Protein AF-A0A969BTF3-F1 (afdb_monomer_lite)

Secondary structure (DSSP, 8-state):
---PPPPHHHHHHHHHHHHHHHHHB-SSSS-PBTT-TT-S-HHHHHHHHHHHHHHHHHHHHHTT-HHHHHHHHHHHHHHHHHHHHHHHHHHHHHHTTSSPPPSSTTHHHHHTTT--S-----S---SGGG---EEEEE-SS-EEEESBS----S-TT--------B-TTTT--HHHHHHHHHHSHHHHHHHHHHHHHH-TTTTSTT-GGGTTSSS----HHHHHHHHHHHHHHSGGGS-HHHHHHHH---TTTSHHHHHHHHHHHHHHHHHHH----PPP-

Sequence (281 aa):
MTGEAPPSAVLTKAAQALDRDMREQDWANLYWFDGFDDRDMAVVNANRHFAGLVGYVRLATKANDANGRALGMALLAKATALRVGMAKYPRYLYSAGLTDLPSEADWLVKQTAQVWRGYLYVNNWTGANDDPRQIAMLNQFRTYLHDQSGTSGNNENDCCFTDSHLIAYRDLTPELARLLSDKAKADAEIYARKVKALFPHWYAAFAEGTLGHEHNLSHPVDSYQTFLAEAWLNGNAVNANDLAYYADISLAGVWRPVLHAQAGRACALTVAGCGRRANRH

Structure (mmCIF, N/CA/C/O backbone):
data_AF-A0A969BTF3-F1
#
_entry.id   AF-A0A969BTF3-F1
#
loop_
_atom_site.group_PDB
_atom_site.id
_atom_site.type_symbol
_atom_site.label_atom_id
_atom_site.label_alt_id
_atom_site.label_comp_id
_atom_site.label_asym_id
_atom_site.label_entity_id
_atom_site.label_seq_id
_atom_site.pdbx_PDB_ins_code
_atom_site.Cartn_x
_atom_site.Cartn_y
_atom_site.Cartn_z
_atom_site.occupancy
_atom_site.B_iso_or_equiv
_atom_site.auth_seq_id
_atom_site.auth_comp_id
_atom_site.auth_asym_id
_atom_site.auth_atom_id
_atom_site.pdbx_PDB_model_num
ATOM 1 N N . MET A 1 1 ? -3.598 13.960 23.893 1.00 50.41 1 MET A N 1
ATOM 2 C CA . MET A 1 1 ? -4.991 13.455 23.806 1.00 50.41 1 MET A CA 1
ATOM 3 C C . MET A 1 1 ? -5.556 13.432 25.219 1.00 50.41 1 MET A C 1
ATOM 5 O O . MET A 1 1 ? -4.840 12.969 26.092 1.00 50.41 1 MET A O 1
ATOM 9 N N . THR A 1 2 ? -6.771 13.936 25.452 1.00 71.06 2 THR A N 1
ATOM 10 C CA . THR A 1 2 ? -7.335 14.271 26.784 1.00 71.06 2 THR A CA 1
ATOM 11 C C . THR A 1 2 ? -7.697 13.076 27.680 1.00 71.06 2 THR A C 1
ATOM 13 O O . THR A 1 2 ? -8.159 13.276 28.793 1.00 71.06 2 THR A O 1
ATOM 16 N N . GLY A 1 3 ? -7.489 11.831 27.230 1.00 74.94 3 GLY A N 1
ATOM 17 C CA . GLY A 1 3 ? -7.843 10.618 27.987 1.00 74.94 3 GLY A CA 1
ATOM 18 C C . GLY A 1 3 ? -9.345 10.313 28.039 1.00 74.94 3 GLY A C 1
ATOM 19 O O . GLY A 1 3 ? -9.729 9.229 28.463 1.00 74.94 3 GLY A O 1
ATOM 20 N N . GLU A 1 4 ? -10.184 11.229 27.561 1.00 83.19 4 GLU A N 1
ATOM 21 C CA . GLU A 1 4 ? -11.636 11.084 27.531 1.00 83.19 4 GLU A CA 1
ATOM 22 C C . GLU A 1 4 ? -12.083 10.019 26.524 1.00 83.19 4 GLU A C 1
ATOM 24 O O . GLU A 1 4 ? -11.489 9.841 25.449 1.00 83.19 4 GLU A O 1
ATOM 29 N N . ALA A 1 5 ? -13.163 9.319 26.876 1.00 87.06 5 ALA A N 1
ATOM 30 C CA . ALA A 1 5 ? -13.823 8.391 25.973 1.00 87.06 5 ALA A CA 1
ATOM 31 C C . ALA A 1 5 ? -14.386 9.156 24.759 1.00 87.06 5 ALA A C 1
ATOM 33 O O . ALA A 1 5 ? -14.940 10.248 24.919 1.00 87.06 5 ALA A O 1
ATOM 34 N N . PRO A 1 6 ? -14.265 8.612 23.534 1.00 90.19 6 PRO A N 1
ATOM 35 C CA . PRO A 1 6 ? -14.865 9.231 22.364 1.00 90.19 6 PRO A CA 1
ATOM 36 C C . PRO A 1 6 ? -16.396 9.255 22.514 1.00 90.19 6 PRO A C 1
ATOM 38 O O . PRO A 1 6 ? -16.965 8.305 23.059 1.00 90.19 6 PRO A O 1
ATOM 41 N N . PRO A 1 7 ? -17.091 10.287 21.996 1.00 93.00 7 PRO A N 1
ATOM 42 C CA . PRO A 1 7 ? -18.550 10.303 21.985 1.00 93.00 7 PRO A CA 1
ATOM 43 C C . PRO A 1 7 ? -19.114 9.038 21.324 1.00 93.00 7 PRO A C 1
ATOM 45 O O . PRO A 1 7 ? -18.620 8.614 20.276 1.00 93.00 7 PRO A O 1
ATOM 48 N N . SER A 1 8 ? -20.181 8.462 21.881 1.00 91.31 8 SER A N 1
ATOM 49 C CA . SER A 1 8 ? -20.802 7.222 21.373 1.00 91.31 8 SER A CA 1
ATOM 50 C C . SER A 1 8 ? -21.213 7.309 19.895 1.00 91.31 8 SER A C 1
ATOM 52 O O . SER A 1 8 ? -21.111 6.330 19.151 1.00 91.31 8 SER A O 1
ATOM 54 N N . ALA A 1 9 ? -21.598 8.503 19.436 1.00 94.75 9 ALA A N 1
ATOM 55 C CA . ALA A 1 9 ? -21.904 8.779 18.035 1.00 94.75 9 ALA A CA 1
ATOM 56 C C . ALA A 1 9 ? -20.704 8.545 17.095 1.00 94.75 9 ALA A C 1
ATOM 58 O O . ALA A 1 9 ? -20.897 8.144 15.949 1.00 94.75 9 ALA A O 1
ATOM 59 N N . VAL A 1 10 ? -19.467 8.762 17.562 1.00 93.88 10 VAL A N 1
ATOM 60 C CA . VAL A 1 10 ? -18.246 8.515 16.774 1.00 93.88 10 VAL A CA 1
ATOM 61 C C . VAL A 1 10 ? -18.035 7.019 16.577 1.00 93.88 10 VAL A C 1
ATOM 63 O O . VAL A 1 10 ? -17.811 6.586 15.449 1.00 93.88 10 VAL A O 1
ATOM 66 N N . LEU A 1 11 ? -18.158 6.222 17.645 1.00 92.06 11 LEU A N 1
ATOM 67 C CA . LEU A 1 11 ? -18.031 4.766 17.548 1.00 92.06 11 LEU A CA 1
ATOM 68 C C . LEU A 1 11 ? -19.135 4.169 16.665 1.00 92.06 11 LEU A C 1
ATOM 70 O O . LEU A 1 11 ? -18.850 3.328 15.821 1.00 92.06 11 LEU A O 1
ATOM 74 N N . THR A 1 12 ? -20.366 4.672 16.792 1.00 94.81 12 THR A N 1
ATOM 75 C CA . THR A 1 12 ? -21.499 4.254 15.950 1.00 94.81 12 THR A CA 1
ATOM 76 C C . THR A 1 12 ? -21.216 4.505 14.468 1.00 94.81 12 THR A C 1
ATOM 78 O O . THR A 1 12 ? -21.394 3.609 13.649 1.00 94.81 12 THR A O 1
ATOM 81 N N . LYS A 1 13 ? -20.719 5.697 14.108 1.00 95.69 13 LYS A N 1
ATOM 82 C CA . LYS A 1 13 ? -20.345 6.008 12.719 1.00 95.69 13 LYS A CA 1
ATOM 83 C C . LYS A 1 13 ? -19.192 5.141 12.216 1.00 95.69 13 LYS A C 1
ATOM 85 O O . LYS A 1 13 ? -19.207 4.730 11.061 1.00 95.69 13 LYS A O 1
ATOM 90 N N . ALA A 1 14 ? -18.206 4.861 13.067 1.00 93.94 14 ALA A N 1
ATOM 91 C CA . ALA A 1 14 ? -17.086 3.997 12.711 1.00 93.94 14 ALA A CA 1
ATOM 92 C C . ALA A 1 14 ? -17.549 2.553 12.449 1.00 93.94 14 ALA A C 1
ATOM 94 O O . ALA A 1 14 ? -17.130 1.957 11.461 1.00 93.94 14 ALA A O 1
ATOM 95 N N . ALA A 1 15 ? -18.461 2.028 13.274 1.00 94.06 15 ALA A N 1
ATOM 96 C CA . ALA A 1 15 ? -19.080 0.721 13.062 1.00 94.06 15 ALA A CA 1
ATOM 97 C C . ALA A 1 15 ? -19.916 0.688 11.773 1.00 94.06 15 ALA A C 1
ATOM 99 O O . ALA A 1 15 ? -19.775 -0.231 10.981 1.00 94.06 15 ALA A O 1
ATOM 100 N N . GLN A 1 16 ? -20.710 1.728 11.494 1.00 94.62 16 GLN A N 1
ATOM 101 C CA . GLN A 1 16 ? -21.483 1.827 10.248 1.00 94.62 16 GLN A CA 1
ATOM 102 C C . GLN A 1 16 ? -20.600 1.862 8.995 1.00 94.62 16 GLN A C 1
ATOM 104 O O . GLN A 1 16 ? -20.947 1.250 7.984 1.00 94.62 16 GLN A O 1
ATOM 109 N N . ALA A 1 17 ? -19.477 2.587 9.049 1.00 91.38 17 ALA A N 1
ATOM 110 C CA . ALA A 1 17 ? -18.504 2.613 7.962 1.00 91.38 17 ALA A CA 1
ATOM 111 C C . ALA A 1 17 ? -17.877 1.228 7.761 1.00 91.38 17 ALA A C 1
ATOM 113 O O . ALA A 1 17 ? -17.873 0.730 6.641 1.00 91.38 17 ALA A O 1
ATOM 114 N N . LEU A 1 18 ? -17.447 0.577 8.847 1.00 91.25 18 LEU A N 1
ATOM 115 C CA . LEU A 1 18 ? -16.905 -0.778 8.799 1.00 91.25 18 LEU A CA 1
ATOM 116 C C . LEU A 1 18 ? -17.920 -1.782 8.238 1.00 91.25 18 LEU A C 1
ATOM 118 O O . LEU A 1 18 ? -17.574 -2.572 7.370 1.00 91.25 18 LEU A O 1
ATOM 122 N N . ASP A 1 19 ? -19.173 -1.735 8.685 1.00 90.75 19 ASP A N 1
ATOM 123 C CA . ASP A 1 19 ? -20.231 -2.625 8.205 1.00 90.75 19 ASP A CA 1
ATOM 124 C C . ASP A 1 19 ? -20.500 -2.443 6.711 1.00 90.75 19 ASP A C 1
ATOM 126 O O . ASP A 1 19 ? -20.763 -3.417 6.008 1.00 90.75 19 ASP A O 1
ATOM 130 N N . ARG A 1 20 ? -20.457 -1.202 6.210 1.00 87.62 20 ARG A N 1
ATOM 131 C CA . ARG A 1 20 ? -20.564 -0.939 4.771 1.00 87.62 20 ARG A CA 1
ATOM 132 C C . ARG A 1 20 ? -19.387 -1.561 4.028 1.00 87.62 20 ARG A C 1
ATOM 134 O O . ARG A 1 20 ? -19.618 -2.362 3.130 1.00 87.62 20 ARG A O 1
ATOM 141 N N . ASP A 1 21 ? -18.169 -1.261 4.465 1.00 84.19 21 ASP A N 1
ATOM 142 C CA . ASP A 1 21 ? -16.946 -1.781 3.859 1.00 84.19 21 ASP A CA 1
ATOM 143 C C . ASP A 1 21 ? -16.947 -3.326 3.849 1.00 84.19 21 ASP A C 1
ATOM 145 O O . ASP A 1 21 ? -16.558 -3.941 2.863 1.00 84.19 21 ASP A O 1
ATOM 149 N N . MET A 1 22 ? -17.435 -3.979 4.911 1.00 85.00 22 MET A N 1
ATOM 150 C CA . MET A 1 22 ? -17.528 -5.446 4.998 1.00 85.00 22 MET A CA 1
ATOM 151 C C . MET A 1 22 ? -18.630 -6.059 4.134 1.00 85.00 22 MET A C 1
ATOM 153 O O . MET A 1 22 ? -18.473 -7.197 3.695 1.00 85.00 22 MET A O 1
ATOM 157 N N . ARG A 1 23 ? -19.733 -5.345 3.880 1.00 83.62 23 ARG A N 1
ATOM 158 C CA . ARG A 1 23 ? -20.765 -5.796 2.927 1.00 83.62 23 ARG A CA 1
ATOM 159 C C . ARG A 1 23 ? -20.277 -5.735 1.490 1.00 83.62 23 ARG A C 1
ATOM 161 O O . ARG A 1 23 ? -20.657 -6.577 0.689 1.00 83.62 23 ARG A O 1
ATOM 168 N N . GLU A 1 24 ? -19.465 -4.733 1.191 1.00 78.12 24 GLU A N 1
ATOM 169 C CA . GLU A 1 24 ? -18.870 -4.547 -0.126 1.00 78.12 24 GLU A CA 1
ATOM 170 C C . GLU A 1 24 ? -17.672 -5.487 -0.328 1.00 78.12 24 GLU A C 1
ATOM 172 O O . GLU A 1 24 ? -17.266 -5.683 -1.468 1.00 78.12 24 GLU A O 1
ATOM 177 N N . GLN A 1 25 ? -17.131 -6.093 0.743 1.00 77.94 25 GLN A N 1
ATOM 178 C CA . GLN A 1 25 ? -15.930 -6.919 0.667 1.00 77.94 25 GLN A CA 1
ATOM 179 C C . GLN A 1 25 ? -16.176 -8.323 0.076 1.00 77.94 25 GLN A C 1
ATOM 181 O O . GLN A 1 25 ? -16.865 -9.136 0.694 1.00 77.94 25 GLN A O 1
ATOM 186 N N . ASP A 1 26 ? -15.523 -8.679 -1.036 1.00 71.62 26 ASP A N 1
ATOM 187 C CA . ASP A 1 26 ? -15.451 -10.078 -1.490 1.00 71.62 26 ASP A CA 1
ATOM 188 C C . ASP A 1 26 ? -14.539 -10.891 -0.555 1.00 71.62 26 ASP A C 1
ATOM 190 O O . ASP A 1 26 ? -13.395 -10.539 -0.225 1.00 71.62 26 ASP A O 1
ATOM 194 N N . TRP A 1 27 ? -15.084 -12.008 -0.090 1.00 62.06 27 TRP A N 1
ATOM 195 C CA . TRP A 1 27 ? -14.452 -12.891 0.873 1.00 62.06 27 TRP A CA 1
ATOM 196 C C . TRP A 1 27 ? -13.395 -13.801 0.244 1.00 62.06 27 TRP A C 1
ATOM 198 O O . TRP A 1 27 ? -12.481 -14.212 0.958 1.00 62.06 27 TRP A O 1
ATOM 208 N N . ALA A 1 28 ? -13.471 -14.096 -1.059 1.00 59.75 28 ALA A N 1
ATOM 209 C CA . ALA A 1 28 ? -12.595 -15.073 -1.717 1.00 59.75 28 ALA A CA 1
ATOM 210 C C . ALA A 1 28 ? -11.158 -14.562 -1.927 1.00 59.75 28 ALA A C 1
ATOM 212 O O . ALA A 1 28 ? -10.179 -15.295 -1.823 1.00 59.75 28 ALA A O 1
ATOM 213 N N . ASN A 1 29 ? -11.034 -13.277 -2.200 1.00 61.69 29 ASN A N 1
ATOM 214 C CA . ASN A 1 29 ? -9.821 -12.551 -2.586 1.00 61.69 29 ASN A CA 1
ATOM 215 C C . ASN A 1 29 ? -9.454 -11.482 -1.535 1.00 61.69 29 ASN A C 1
ATOM 217 O O . ASN A 1 29 ? -8.467 -10.764 -1.692 1.00 61.69 29 ASN A O 1
ATOM 221 N N . LEU A 1 30 ? -10.206 -11.433 -0.423 1.00 65.00 30 LEU A N 1
ATOM 222 C CA . LEU A 1 30 ? -9.935 -10.679 0.810 1.00 65.00 30 LEU A CA 1
ATOM 223 C C . LEU A 1 30 ? -9.831 -9.152 0.637 1.00 65.00 30 LEU A C 1
ATOM 225 O O . LEU A 1 30 ? -9.445 -8.477 1.590 1.00 65.00 30 LEU A O 1
ATOM 229 N N . TYR A 1 31 ? -10.145 -8.612 -0.541 1.00 62.25 31 TYR A N 1
ATOM 230 C CA . TYR A 1 31 ? -9.766 -7.255 -0.941 1.00 62.25 31 TYR A CA 1
ATOM 231 C C . TYR A 1 31 ? -10.887 -6.437 -1.600 1.00 62.25 31 TYR A C 1
ATOM 233 O O . TYR A 1 31 ? -10.920 -5.226 -1.407 1.00 62.25 31 TYR A O 1
ATOM 241 N N . TRP A 1 32 ? -11.775 -7.050 -2.384 1.00 65.25 32 TRP A N 1
ATOM 242 C CA . TRP A 1 32 ? -12.617 -6.306 -3.333 1.00 65.25 32 TRP A CA 1
ATOM 243 C C . TRP A 1 32 ? -13.694 -5.554 -2.615 1.00 65.25 32 TRP A C 1
ATOM 245 O O . TRP A 1 32 ? -14.418 -6.207 -1.896 1.00 65.25 32 TRP A O 1
ATOM 255 N N . PHE A 1 33 ? -13.838 -4.259 -2.864 1.00 64.75 33 PHE A N 1
ATOM 256 C CA . PHE A 1 33 ? -15.055 -3.529 -2.534 1.00 64.75 33 PHE A CA 1
ATOM 257 C C . PHE A 1 33 ? -15.916 -3.467 -3.796 1.00 64.75 33 PHE A C 1
ATOM 259 O O . PHE A 1 33 ? -15.408 -3.099 -4.859 1.00 64.75 33 PHE A O 1
ATOM 266 N N . ASP A 1 34 ? -17.180 -3.863 -3.694 1.00 63.03 34 ASP A N 1
ATOM 267 C CA . ASP A 1 34 ? -18.164 -3.760 -4.775 1.00 63.03 34 ASP A CA 1
ATOM 268 C C . ASP A 1 34 ? -18.122 -2.362 -5.437 1.00 63.03 34 ASP A C 1
ATOM 270 O O . ASP A 1 34 ? -18.069 -1.337 -4.753 1.00 63.03 34 ASP A O 1
ATOM 274 N N . GLY A 1 35 ? -18.067 -2.310 -6.774 1.00 61.72 35 GLY A N 1
ATOM 275 C CA . GLY A 1 35 ? -17.963 -1.068 -7.560 1.00 61.72 35 GLY A CA 1
ATOM 276 C C . GLY A 1 35 ? -16.571 -0.414 -7.658 1.00 61.72 35 GLY A C 1
ATOM 277 O O . GLY A 1 35 ? -16.453 0.705 -8.172 1.00 61.72 35 GLY A O 1
ATOM 278 N N . PHE A 1 36 ? -15.513 -1.066 -7.165 1.00 62.03 36 PHE A N 1
ATOM 279 C CA . PHE A 1 36 ? -14.113 -0.646 -7.367 1.00 62.03 36 PHE A CA 1
ATOM 280 C C . PHE A 1 36 ? -13.350 -1.565 -8.319 1.00 62.03 36 PHE A C 1
ATOM 282 O O . PHE A 1 36 ? -12.115 -1.576 -8.340 1.00 62.03 36 PHE A O 1
ATOM 289 N N . ASP A 1 37 ? -14.079 -2.362 -9.086 1.00 63.91 37 ASP A N 1
ATOM 290 C CA . ASP A 1 37 ? -13.536 -3.513 -9.769 1.00 63.91 37 ASP A CA 1
ATOM 291 C C . ASP A 1 37 ? -12.712 -3.194 -11.018 1.00 63.91 37 ASP A C 1
ATOM 293 O O . ASP A 1 37 ? -11.847 -3.975 -11.427 1.00 63.91 37 ASP A O 1
ATOM 297 N N . ASP A 1 38 ? -12.926 -2.005 -11.560 1.00 63.62 38 ASP A N 1
ATOM 298 C CA . ASP A 1 38 ? -12.257 -1.444 -12.721 1.00 63.62 38 ASP A CA 1
ATOM 299 C C . ASP A 1 38 ? -11.102 -0.492 -12.363 1.00 63.62 38 ASP A C 1
ATOM 301 O O . ASP A 1 38 ? -10.457 0.043 -13.265 1.00 63.62 38 ASP A O 1
ATOM 305 N N . ARG A 1 39 ? -10.797 -0.289 -11.070 1.00 69.69 39 ARG A N 1
ATOM 306 C CA . ARG A 1 39 ? -9.838 0.740 -10.631 1.00 69.69 39 ARG A CA 1
ATOM 307 C C . ARG A 1 39 ? -8.447 0.197 -10.322 1.00 69.69 39 ARG A C 1
ATOM 309 O O . ARG A 1 39 ? -8.283 -0.736 -9.536 1.00 69.69 39 ARG A O 1
ATOM 316 N N . ASP A 1 40 ? -7.430 0.894 -10.824 1.00 75.44 40 ASP A N 1
ATOM 317 C CA . ASP A 1 40 ? -6.007 0.620 -10.579 1.00 75.44 40 ASP A CA 1
ATOM 318 C C . ASP A 1 40 ? -5.520 1.157 -9.216 1.00 75.44 40 ASP A C 1
ATOM 320 O O . ASP A 1 40 ? -4.580 1.946 -9.104 1.00 75.44 40 ASP A O 1
ATOM 324 N N . MET A 1 41 ? -6.200 0.765 -8.136 1.00 82.12 41 MET A N 1
ATOM 325 C CA . MET A 1 41 ? -5.925 1.242 -6.774 1.00 82.12 41 MET A CA 1
ATOM 326 C C . MET A 1 41 ? -5.829 0.113 -5.738 1.00 82.12 41 MET A C 1
ATOM 328 O O . MET A 1 41 ? -6.081 0.340 -4.552 1.00 82.12 41 MET A O 1
ATOM 332 N N . ALA A 1 42 ? -5.419 -1.091 -6.158 1.00 87.19 42 ALA A N 1
ATOM 333 C CA . ALA A 1 42 ? -5.347 -2.285 -5.316 1.00 87.19 42 ALA A CA 1
ATOM 334 C C . ALA A 1 42 ? -4.621 -2.035 -3.978 1.00 87.19 42 ALA A C 1
ATOM 336 O O . ALA A 1 42 ? -5.226 -1.998 -2.902 1.00 87.19 42 ALA A O 1
ATOM 337 N N . VAL A 1 43 ? -3.317 -1.764 -4.050 1.00 91.56 43 VAL A N 1
ATOM 338 C CA . VAL A 1 43 ? -2.498 -1.467 -2.864 1.00 91.56 43 VAL A CA 1
ATOM 339 C C . VAL A 1 43 ? -2.976 -0.223 -2.110 1.00 91.56 43 VAL A C 1
ATOM 341 O O . VAL A 1 43 ? -2.966 -0.223 -0.879 1.00 91.56 43 VAL A O 1
ATOM 344 N N . VAL A 1 44 ? -3.452 0.805 -2.815 1.00 89.25 44 VAL A N 1
ATOM 345 C CA . VAL A 1 44 ? -3.945 2.046 -2.196 1.00 89.25 44 VAL A CA 1
ATOM 346 C C . VAL A 1 44 ? -5.139 1.764 -1.286 1.00 89.25 44 VAL A C 1
ATOM 348 O O . VAL A 1 44 ? -5.121 2.136 -0.113 1.00 89.25 44 VAL A O 1
ATOM 351 N N . ASN A 1 45 ? -6.167 1.061 -1.774 1.00 87.44 45 ASN A N 1
ATOM 352 C CA . ASN A 1 45 ? -7.323 0.768 -0.925 1.00 87.44 45 ASN A CA 1
ATOM 353 C C . ASN A 1 45 ? -6.966 -0.236 0.175 1.00 87.44 45 ASN A C 1
ATOM 355 O O . ASN A 1 45 ? -7.538 -0.155 1.257 1.00 87.44 45 ASN A O 1
ATOM 359 N N . ALA A 1 46 ? -5.999 -1.135 -0.044 1.00 90.62 46 ALA A N 1
ATOM 360 C CA . ALA A 1 46 ? -5.526 -2.032 1.010 1.00 90.62 46 ALA A CA 1
ATOM 361 C C . ALA A 1 46 ? -4.874 -1.240 2.156 1.00 90.62 46 ALA A C 1
ATOM 363 O O . ALA A 1 46 ? -5.157 -1.502 3.326 1.00 90.62 46 ALA A O 1
ATOM 364 N N . ASN A 1 47 ? -4.063 -0.230 1.828 1.00 92.75 47 ASN A N 1
ATOM 365 C CA . ASN A 1 47 ? -3.471 0.676 2.809 1.00 92.75 47 ASN A CA 1
ATOM 366 C C . ASN A 1 47 ? -4.554 1.498 3.537 1.00 92.75 47 ASN A C 1
ATOM 368 O O . ASN A 1 47 ? -4.554 1.544 4.767 1.00 92.75 47 ASN A O 1
ATOM 372 N N . ARG A 1 48 ? -5.529 2.068 2.809 1.00 90.50 48 ARG A N 1
ATOM 373 C CA . ARG A 1 48 ? -6.674 2.794 3.403 1.00 90.50 48 ARG A CA 1
ATOM 374 C C . ARG A 1 48 ? -7.499 1.924 4.340 1.00 90.50 48 ARG A C 1
ATOM 376 O O . ARG A 1 48 ? -7.842 2.358 5.436 1.00 90.50 48 ARG A O 1
ATOM 383 N N . HIS A 1 49 ? -7.806 0.700 3.922 1.00 91.00 49 HIS A N 1
ATOM 384 C CA . HIS A 1 49 ? -8.571 -0.244 4.722 1.00 91.00 49 HIS A CA 1
ATOM 385 C C . HIS A 1 49 ? -7.818 -0.600 6.008 1.00 91.00 49 HIS A C 1
ATOM 387 O O . HIS A 1 49 ? -8.380 -0.523 7.100 1.00 91.00 49 HIS A O 1
ATOM 393 N N . PHE A 1 50 ? -6.515 -0.881 5.905 1.00 94.31 50 PHE A N 1
ATOM 394 C CA . PHE A 1 50 ? -5.655 -1.094 7.069 1.00 94.31 50 PHE A CA 1
ATOM 395 C C . PHE A 1 50 ? -5.664 0.122 8.013 1.00 94.31 50 PHE A C 1
ATOM 397 O O . PHE A 1 50 ? -5.847 -0.036 9.221 1.00 94.31 50 PHE A O 1
ATOM 404 N N . ALA A 1 51 ? -5.531 1.339 7.473 1.00 93.88 51 ALA A N 1
ATOM 405 C CA . ALA A 1 51 ? -5.587 2.583 8.241 1.00 93.88 51 ALA A CA 1
ATOM 406 C C . ALA A 1 51 ? -6.923 2.750 8.984 1.00 93.88 51 ALA A C 1
ATOM 408 O O . ALA A 1 51 ? -6.944 3.072 10.177 1.00 93.88 51 ALA A O 1
ATOM 409 N N . GLY A 1 52 ? -8.035 2.478 8.295 1.00 93.69 52 GLY A N 1
ATOM 410 C CA . GLY A 1 52 ? -9.381 2.490 8.863 1.00 93.69 52 GLY A CA 1
ATOM 411 C C . GLY A 1 52 ? -9.526 1.511 10.027 1.00 93.69 52 GLY A C 1
ATOM 412 O O . GLY A 1 52 ? -10.021 1.891 11.088 1.00 93.69 52 GLY A O 1
ATOM 413 N N . LEU A 1 53 ? -9.014 0.285 9.882 1.00 95.56 53 LEU A N 1
ATOM 414 C CA . LEU A 1 53 ? -9.055 -0.737 10.933 1.00 95.56 53 LEU A CA 1
ATOM 415 C C . LEU A 1 53 ? -8.191 -0.372 12.146 1.00 95.56 53 LEU A C 1
ATOM 417 O O . LEU A 1 53 ? -8.631 -0.556 13.282 1.00 95.56 53 LEU A O 1
ATOM 421 N N . VAL A 1 54 ? -7.004 0.213 11.942 1.00 96.62 54 VAL A N 1
ATOM 422 C CA . VAL A 1 54 ? -6.191 0.769 13.042 1.00 96.62 54 VAL A CA 1
ATOM 423 C C . VAL A 1 54 ? -6.979 1.842 13.800 1.00 96.62 54 VAL A C 1
ATOM 425 O O . VAL A 1 54 ? -7.010 1.841 15.035 1.00 96.62 54 VAL A O 1
ATOM 428 N N . GLY A 1 55 ? -7.642 2.747 13.074 1.00 95.62 55 GLY A N 1
ATOM 429 C CA . GLY A 1 55 ? -8.512 3.768 13.654 1.00 95.62 55 GLY A CA 1
ATOM 430 C C . GLY A 1 55 ? -9.666 3.166 14.458 1.00 95.62 55 GLY A C 1
ATOM 431 O O . GLY A 1 55 ? -9.877 3.546 15.611 1.00 95.62 55 GLY A O 1
ATOM 432 N N . TYR A 1 56 ? -10.361 2.181 13.889 1.00 96.25 56 TYR A N 1
ATOM 433 C CA . TYR A 1 56 ? -11.480 1.492 14.528 1.00 96.25 56 TYR A CA 1
ATOM 434 C C . TYR A 1 56 ? -11.063 0.783 15.823 1.00 96.25 56 TYR A C 1
ATOM 436 O O . TYR A 1 56 ? -11.672 1.006 16.868 1.00 96.25 56 TYR A O 1
ATOM 444 N N . VAL A 1 57 ? -9.967 0.014 15.803 1.00 97.00 57 VAL A N 1
ATOM 445 C CA . VAL A 1 57 ? -9.428 -0.662 16.998 1.00 97.00 57 VAL A CA 1
ATOM 446 C C . VAL A 1 57 ? -9.089 0.343 18.101 1.00 97.00 57 VAL A C 1
ATOM 448 O O . VAL A 1 57 ? -9.395 0.111 19.275 1.00 97.00 57 VAL A O 1
ATOM 451 N N . ARG A 1 58 ? -8.480 1.482 17.747 1.00 95.88 58 ARG A N 1
ATOM 452 C CA . ARG A 1 58 ? -8.160 2.554 18.702 1.00 95.88 58 ARG A CA 1
ATOM 453 C C . ARG A 1 58 ? -9.416 3.172 19.308 1.00 95.88 58 ARG A C 1
ATOM 455 O O . ARG A 1 58 ? -9.447 3.396 20.517 1.00 95.88 58 ARG A O 1
ATOM 462 N N . LEU A 1 59 ? -10.436 3.437 18.493 1.00 95.69 59 LEU A N 1
ATOM 463 C CA . LEU A 1 59 ? -11.715 3.978 18.955 1.00 95.69 59 LEU A CA 1
ATOM 464 C C . LEU A 1 59 ? -12.432 2.999 19.889 1.00 95.69 59 LEU A C 1
ATOM 466 O O . LEU A 1 59 ? -12.801 3.398 20.991 1.00 95.69 59 LEU A O 1
ATOM 470 N N . ALA A 1 60 ? -12.545 1.727 19.503 1.00 95.62 60 ALA A N 1
ATOM 471 C CA . ALA A 1 60 ? -13.160 0.689 20.327 1.00 95.62 60 ALA A CA 1
ATOM 472 C C . ALA A 1 60 ? -12.420 0.508 21.663 1.00 95.62 60 ALA A C 1
ATOM 474 O O . ALA A 1 60 ? -13.045 0.433 22.719 1.00 95.62 60 ALA A O 1
ATOM 475 N N . THR A 1 61 ? -11.081 0.544 21.642 1.00 95.62 61 THR A N 1
ATOM 476 C CA . THR A 1 61 ? -10.258 0.491 22.862 1.00 95.62 61 THR A CA 1
ATOM 477 C C . THR A 1 61 ? -10.557 1.666 23.792 1.00 95.62 61 THR A C 1
ATOM 479 O O . THR A 1 61 ? -10.763 1.464 24.984 1.00 95.62 61 THR A O 1
ATOM 482 N N . LYS A 1 62 ? -10.624 2.896 23.264 1.00 94.81 62 LYS A N 1
ATOM 483 C CA . LYS A 1 62 ? -10.928 4.083 24.080 1.00 94.81 62 LYS A CA 1
ATOM 484 C C . LYS A 1 62 ? -12.364 4.112 24.600 1.00 94.81 62 LYS A C 1
ATOM 486 O O . LYS A 1 62 ? -12.607 4.674 25.660 1.00 94.81 62 LYS A O 1
ATOM 491 N N . ALA A 1 63 ? -13.304 3.537 23.858 1.00 94.81 63 ALA A N 1
ATOM 492 C CA . ALA A 1 63 ? -14.697 3.416 24.273 1.00 94.81 63 ALA A CA 1
ATOM 493 C C . ALA A 1 63 ? -14.942 2.237 25.233 1.00 94.81 63 ALA A C 1
ATOM 495 O O . ALA A 1 63 ? -16.075 2.034 25.660 1.00 94.81 63 ALA A O 1
ATOM 496 N N . ASN A 1 64 ? -13.902 1.458 25.558 1.00 94.31 64 ASN A N 1
ATOM 497 C CA . ASN A 1 64 ? -14.002 0.215 26.320 1.00 94.31 64 ASN A CA 1
ATOM 498 C C . ASN A 1 64 ? -14.979 -0.811 25.698 1.00 94.31 64 ASN A C 1
ATOM 500 O O . ASN A 1 64 ? -15.590 -1.613 26.402 1.00 94.31 64 ASN A O 1
ATOM 504 N N . ASP A 1 65 ? -15.117 -0.798 24.369 1.00 95.50 65 ASP A N 1
ATOM 505 C CA . ASP A 1 65 ? -15.913 -1.762 23.610 1.00 95.50 65 ASP A CA 1
ATOM 506 C C . ASP A 1 65 ? -15.064 -3.000 23.290 1.00 95.50 65 ASP A C 1
ATOM 508 O O . ASP A 1 65 ? -14.288 -3.044 22.328 1.00 95.50 65 ASP A O 1
ATOM 512 N N . ALA A 1 66 ? -15.193 -4.024 24.135 1.00 97.25 66 ALA A N 1
ATOM 513 C CA . ALA A 1 66 ? -14.434 -5.262 24.004 1.00 97.25 66 ALA A CA 1
ATOM 514 C C . ALA A 1 66 ? -14.752 -6.023 22.705 1.00 97.25 66 ALA A C 1
ATOM 516 O O . ALA A 1 66 ? -13.835 -6.578 22.094 1.00 97.25 66 ALA A O 1
ATOM 517 N N . ASN A 1 67 ? -16.015 -6.015 22.267 1.00 96.50 67 ASN A N 1
ATOM 518 C CA . ASN A 1 67 ? -16.461 -6.749 21.084 1.00 96.50 67 ASN A CA 1
ATOM 519 C C . ASN A 1 67 ? -15.989 -6.056 19.806 1.00 96.50 67 ASN A C 1
ATOM 521 O O . ASN A 1 67 ? -15.391 -6.705 18.946 1.00 96.50 67 ASN A O 1
ATOM 525 N N . GLY A 1 68 ? -16.169 -4.734 19.715 1.00 95.62 68 GLY A N 1
ATOM 526 C CA . GLY A 1 68 ? -15.656 -3.943 18.599 1.00 95.62 68 GLY A CA 1
ATOM 527 C C . GLY A 1 68 ? -14.139 -4.062 18.474 1.00 95.62 68 GLY A C 1
ATOM 528 O O . GLY A 1 68 ? -13.619 -4.283 17.381 1.00 95.62 68 GLY A O 1
ATOM 529 N N . ARG A 1 69 ? -13.411 -4.034 19.598 1.00 97.56 69 ARG A N 1
ATOM 530 C CA . ARG A 1 69 ? -11.957 -4.246 19.598 1.00 97.56 69 ARG A CA 1
ATOM 531 C C . ARG A 1 69 ? -11.581 -5.637 19.084 1.00 97.56 69 ARG A C 1
ATOM 533 O O . ARG A 1 69 ? -10.670 -5.738 18.267 1.00 97.56 69 ARG A O 1
ATOM 540 N N . ALA A 1 70 ? -12.254 -6.694 19.541 1.00 97.69 70 ALA A N 1
ATOM 541 C CA . ALA A 1 70 ? -11.969 -8.064 19.109 1.00 97.69 70 ALA A CA 1
ATOM 542 C C . ALA A 1 70 ? -12.213 -8.255 17.603 1.00 97.69 70 ALA A C 1
ATOM 544 O O . ALA A 1 70 ? -11.335 -8.760 16.901 1.00 97.69 70 ALA A O 1
ATOM 545 N N . LEU A 1 71 ? -13.355 -7.779 17.095 1.00 95.31 71 LEU A N 1
ATOM 546 C CA . LEU A 1 71 ? -13.674 -7.803 15.667 1.00 95.31 71 LEU A CA 1
ATOM 547 C C . LEU A 1 71 ? -12.649 -7.006 14.849 1.00 95.31 71 LEU A C 1
ATOM 549 O O . LEU A 1 71 ? -12.092 -7.521 13.881 1.00 95.31 71 LEU A O 1
ATOM 553 N N . GLY A 1 72 ? -12.352 -5.773 15.270 1.00 95.25 72 GLY A N 1
ATOM 554 C CA . GLY A 1 72 ? -11.384 -4.910 14.596 1.00 95.25 72 GLY A CA 1
ATOM 555 C C . GLY A 1 72 ? -9.993 -5.540 14.511 1.00 95.25 72 GLY A C 1
ATOM 556 O O . GLY A 1 72 ? -9.353 -5.470 13.467 1.00 95.25 72 GLY A O 1
ATOM 557 N N . MET A 1 73 ? -9.543 -6.215 15.573 1.00 97.12 73 MET A N 1
ATOM 558 C CA . MET A 1 73 ? -8.264 -6.931 15.579 1.00 97.12 73 MET A CA 1
ATOM 559 C C . MET A 1 73 ? -8.257 -8.136 14.632 1.00 97.12 73 MET A C 1
ATOM 561 O O . MET A 1 73 ? -7.260 -8.356 13.945 1.00 97.12 73 MET A O 1
ATOM 565 N N . ALA A 1 74 ? -9.351 -8.900 14.559 1.00 94.88 74 ALA A N 1
ATOM 566 C CA . ALA A 1 74 ? -9.465 -10.022 13.627 1.00 94.88 74 ALA A CA 1
ATOM 567 C C . ALA A 1 74 ? -9.404 -9.550 12.163 1.00 94.88 74 ALA A C 1
ATOM 569 O O . ALA A 1 74 ? -8.658 -10.102 11.351 1.00 94.88 74 ALA A O 1
ATOM 570 N N . LEU A 1 75 ? -10.125 -8.475 11.840 1.00 93.38 75 LEU A N 1
ATOM 571 C CA . LEU A 1 75 ? -10.093 -7.863 10.511 1.00 93.38 75 LEU A CA 1
ATOM 572 C C . LEU A 1 75 ? -8.727 -7.241 10.199 1.00 93.38 75 LEU A C 1
ATOM 574 O O . LEU A 1 75 ? -8.228 -7.377 9.083 1.00 93.38 75 LEU A O 1
ATOM 578 N N . LEU A 1 76 ? -8.065 -6.632 11.185 1.00 94.75 76 LEU A N 1
ATOM 579 C CA . LEU A 1 76 ? -6.709 -6.109 11.019 1.00 94.75 76 LEU A CA 1
ATOM 580 C C . LEU A 1 76 ? -5.700 -7.229 10.721 1.00 94.75 76 LEU A C 1
ATOM 582 O O . LEU A 1 76 ? -4.811 -7.043 9.890 1.00 94.75 76 LEU A O 1
ATOM 586 N N . ALA A 1 77 ? -5.854 -8.410 11.326 1.00 94.38 77 ALA A N 1
ATOM 587 C CA . ALA A 1 77 ? -5.043 -9.582 10.994 1.00 94.38 77 ALA A CA 1
ATOM 588 C C . ALA A 1 77 ? -5.279 -10.057 9.546 1.00 94.38 77 ALA A C 1
ATOM 590 O O . ALA A 1 77 ? -4.317 -10.357 8.835 1.00 94.38 77 ALA A O 1
ATOM 591 N N . LYS A 1 78 ? -6.533 -10.046 9.072 1.00 91.62 78 LYS A N 1
ATOM 592 C CA . LYS A 1 78 ? -6.871 -10.318 7.661 1.00 91.62 78 LYS A CA 1
ATOM 593 C C . LYS A 1 78 ? -6.197 -9.305 6.723 1.00 91.62 78 LYS A C 1
ATOM 595 O O . LYS A 1 78 ? -5.501 -9.705 5.791 1.00 91.62 78 LYS A O 1
ATOM 600 N N . ALA A 1 79 ? -6.324 -8.006 7.007 1.00 92.62 79 ALA A N 1
ATOM 601 C CA . ALA A 1 79 ? -5.703 -6.937 6.219 1.00 92.62 79 ALA A CA 1
ATOM 602 C C . ALA A 1 79 ? -4.162 -7.016 6.217 1.00 92.62 79 ALA A C 1
ATOM 604 O O . ALA A 1 79 ? -3.523 -6.767 5.195 1.00 92.62 79 ALA A O 1
ATOM 605 N N . THR A 1 80 ? -3.566 -7.424 7.342 1.00 94.81 80 THR A N 1
ATOM 606 C CA . THR A 1 80 ? -2.124 -7.687 7.480 1.00 94.81 80 THR A CA 1
ATOM 607 C C . THR A 1 80 ? -1.671 -8.767 6.500 1.00 94.81 80 THR A C 1
ATOM 609 O O . THR A 1 80 ? -0.747 -8.537 5.718 1.00 94.81 80 THR A O 1
ATOM 612 N N . ALA A 1 81 ? -2.323 -9.935 6.521 1.00 94.25 81 ALA A N 1
ATOM 613 C CA . ALA A 1 81 ? -1.970 -11.053 5.648 1.00 94.25 81 ALA A CA 1
ATOM 614 C C . ALA A 1 81 ? -2.090 -10.663 4.170 1.00 94.25 81 ALA A C 1
ATOM 616 O O . ALA A 1 81 ? -1.160 -10.891 3.394 1.00 94.25 81 ALA A O 1
ATOM 617 N N . LEU A 1 82 ? -3.189 -9.993 3.812 1.00 92.38 82 LEU A N 1
ATOM 618 C CA . LEU A 1 82 ? -3.410 -9.482 2.466 1.00 92.38 82 LEU A CA 1
ATOM 619 C C . LEU A 1 82 ? -2.277 -8.556 2.021 1.00 92.38 82 LEU A C 1
ATOM 621 O O . LEU A 1 82 ? -1.670 -8.787 0.980 1.00 92.38 82 LEU A O 1
ATOM 625 N N . ARG A 1 83 ? -1.964 -7.514 2.797 1.00 93.94 83 ARG A N 1
ATOM 626 C CA . ARG A 1 83 ? -1.018 -6.483 2.358 1.00 93.94 83 ARG A CA 1
ATOM 627 C C . ARG A 1 83 ? 0.423 -6.989 2.280 1.00 93.94 83 ARG A C 1
ATOM 629 O O . ARG A 1 83 ? 1.158 -6.561 1.385 1.00 93.94 83 ARG A O 1
ATOM 636 N N . VAL A 1 84 ? 0.813 -7.919 3.157 1.00 95.56 84 VAL A N 1
ATOM 637 C CA . VAL A 1 84 ? 2.087 -8.652 3.042 1.00 95.56 84 VAL A CA 1
ATOM 638 C C . VAL A 1 84 ? 2.092 -9.521 1.783 1.00 95.56 84 VAL A C 1
ATOM 640 O O . VAL A 1 84 ? 3.076 -9.507 1.045 1.00 95.56 84 VAL A O 1
ATOM 643 N N . GLY A 1 85 ? 0.987 -10.219 1.502 1.00 94.19 85 GLY A N 1
ATOM 644 C CA . GLY A 1 85 ? 0.800 -10.972 0.263 1.00 94.19 85 GLY A CA 1
ATOM 645 C C . GLY A 1 85 ? 0.980 -10.089 -0.971 1.00 94.19 85 GLY A C 1
ATOM 646 O O . GLY A 1 85 ? 1.801 -10.404 -1.826 1.00 94.19 85 GLY A O 1
ATOM 647 N N . MET A 1 86 ? 0.312 -8.931 -1.013 1.00 93.81 86 MET A N 1
ATOM 648 C CA . MET A 1 86 ? 0.434 -7.967 -2.111 1.00 93.81 86 MET A CA 1
ATOM 649 C C . MET A 1 86 ? 1.869 -7.466 -2.312 1.00 93.81 86 MET A C 1
ATOM 651 O O . MET A 1 86 ? 2.296 -7.321 -3.452 1.00 93.81 86 MET A O 1
ATOM 655 N N . ALA A 1 87 ? 2.621 -7.220 -1.231 1.00 94.56 87 ALA A N 1
ATOM 656 C CA . ALA A 1 87 ? 4.019 -6.784 -1.326 1.00 94.56 87 ALA A CA 1
ATOM 657 C C . ALA A 1 87 ? 4.908 -7.848 -1.988 1.00 94.56 87 ALA A C 1
ATOM 659 O O . ALA A 1 87 ? 5.770 -7.526 -2.798 1.00 94.56 87 ALA A O 1
ATOM 660 N N . LYS A 1 88 ? 4.686 -9.120 -1.641 1.00 95.12 88 LYS A N 1
ATOM 661 C CA . LYS A 1 88 ? 5.480 -10.263 -2.118 1.00 95.12 88 LYS A CA 1
ATOM 662 C C . LYS A 1 88 ? 5.055 -10.766 -3.492 1.00 95.12 88 LYS A C 1
ATOM 664 O O . LYS A 1 88 ? 5.836 -11.432 -4.171 1.00 95.12 88 LYS A O 1
ATOM 669 N N . TYR A 1 89 ? 3.824 -10.471 -3.898 1.00 94.31 89 TYR A N 1
ATOM 670 C CA . TYR A 1 89 ? 3.215 -11.044 -5.090 1.00 94.31 89 TYR A CA 1
ATOM 671 C C . TYR A 1 89 ? 4.007 -10.796 -6.380 1.00 94.31 89 TYR A C 1
ATOM 673 O O . TYR A 1 89 ? 4.200 -11.757 -7.124 1.00 94.31 89 TYR A O 1
ATOM 681 N N . PRO A 1 90 ? 4.550 -9.587 -6.643 1.00 93.31 90 PRO A N 1
ATOM 682 C CA . PRO A 1 90 ? 5.377 -9.377 -7.824 1.00 93.31 90 PRO A CA 1
ATOM 683 C C . PRO A 1 90 ? 6.546 -10.361 -7.897 1.00 93.31 90 PRO A C 1
ATOM 685 O O . PRO A 1 90 ? 6.747 -10.983 -8.931 1.00 93.31 90 PRO A O 1
ATOM 688 N N . ARG A 1 91 ? 7.274 -10.583 -6.793 1.00 93.38 91 ARG A N 1
ATOM 689 C CA . ARG A 1 91 ? 8.387 -11.547 -6.752 1.00 93.38 91 ARG A CA 1
ATOM 690 C C . ARG A 1 91 ? 7.908 -12.989 -6.892 1.00 93.38 91 ARG A C 1
ATOM 692 O O . ARG A 1 91 ? 8.565 -13.774 -7.574 1.00 93.38 91 ARG A O 1
ATOM 699 N N . TYR A 1 92 ? 6.766 -13.314 -6.286 1.00 94.62 92 TYR A N 1
ATOM 700 C CA . TYR A 1 92 ? 6.149 -14.628 -6.422 1.00 94.62 92 TYR A CA 1
ATOM 701 C C . TYR A 1 92 ? 5.913 -14.984 -7.894 1.00 94.62 92 TYR A C 1
ATOM 703 O O . TYR A 1 92 ? 6.325 -16.068 -8.303 1.00 94.62 92 TYR A O 1
ATOM 711 N N . LEU A 1 93 ? 5.361 -14.064 -8.699 1.00 93.81 93 LEU A N 1
ATOM 712 C CA . LEU A 1 93 ? 5.110 -14.309 -10.125 1.00 93.81 93 LEU A CA 1
ATOM 713 C C . LEU A 1 93 ? 6.374 -14.753 -10.873 1.00 93.81 93 LEU A C 1
ATOM 715 O O . LEU A 1 93 ? 6.310 -15.702 -11.651 1.00 93.81 93 LEU A O 1
ATOM 719 N N . TYR A 1 94 ? 7.523 -14.124 -10.601 1.00 92.94 94 TYR A N 1
ATOM 720 C CA . TYR A 1 94 ? 8.801 -14.533 -11.198 1.00 92.94 94 TYR A CA 1
ATOM 721 C C . TYR A 1 94 ? 9.250 -15.903 -10.693 1.00 92.94 94 TYR A C 1
ATOM 723 O O . TYR A 1 94 ? 9.579 -16.777 -11.487 1.00 92.94 94 TYR A O 1
ATOM 731 N N . SER A 1 95 ? 9.252 -16.117 -9.373 1.00 94.38 95 SER A N 1
ATOM 732 C CA . SER A 1 95 ? 9.719 -17.387 -8.792 1.00 94.38 95 SER A CA 1
ATOM 733 C C . SER A 1 95 ? 8.864 -18.595 -9.179 1.00 94.38 95 SER A C 1
ATOM 735 O O . SER A 1 95 ? 9.370 -19.711 -9.221 1.00 94.38 95 SER A O 1
ATOM 737 N N . ALA A 1 96 ? 7.581 -18.372 -9.463 1.00 95.94 96 ALA A N 1
ATOM 738 C CA . ALA A 1 96 ? 6.641 -19.402 -9.876 1.00 95.94 96 ALA A CA 1
ATOM 739 C C . ALA A 1 96 ? 6.637 -19.634 -11.399 1.00 95.94 96 ALA A C 1
ATOM 741 O O . ALA A 1 96 ? 5.908 -20.505 -11.865 1.00 95.94 96 ALA A O 1
ATOM 742 N N . GLY A 1 97 ? 7.405 -18.858 -12.176 1.00 93.62 97 GLY A N 1
ATOM 743 C CA . GLY A 1 97 ? 7.394 -18.927 -13.641 1.00 93.62 97 GLY A CA 1
ATOM 744 C C . GLY A 1 97 ? 6.069 -18.474 -14.264 1.00 93.62 97 GLY A C 1
ATOM 745 O O . GLY A 1 97 ? 5.717 -18.921 -15.349 1.00 93.62 97 GLY A O 1
ATOM 746 N N . LEU A 1 98 ? 5.309 -17.623 -13.566 1.00 92.62 98 LEU A N 1
ATOM 747 C CA . LEU A 1 98 ? 4.042 -17.055 -14.050 1.00 92.62 98 LEU A CA 1
ATOM 748 C C . LEU A 1 98 ? 4.246 -15.754 -14.836 1.00 92.62 98 LEU A C 1
ATOM 750 O O . LEU A 1 98 ? 3.331 -15.282 -15.504 1.00 92.62 98 LEU A O 1
ATOM 754 N N . THR A 1 99 ? 5.433 -15.160 -14.731 1.00 90.00 99 THR A N 1
ATOM 755 C CA . THR A 1 99 ? 5.884 -14.062 -15.580 1.00 90.00 99 THR A CA 1
ATOM 756 C C . THR A 1 99 ? 7.355 -14.262 -15.900 1.00 90.00 99 THR A C 1
ATOM 758 O O . THR A 1 99 ? 8.139 -14.660 -15.034 1.00 90.00 99 THR A O 1
ATOM 761 N N . ASP A 1 100 ? 7.734 -13.917 -17.123 1.00 87.69 100 ASP A N 1
ATOM 762 C CA . ASP A 1 100 ? 9.125 -13.964 -17.546 1.00 87.69 100 ASP A CA 1
ATOM 763 C C . ASP A 1 100 ? 9.851 -12.664 -17.213 1.00 87.69 100 ASP A C 1
ATOM 765 O O . ASP A 1 100 ? 9.259 -11.577 -17.136 1.00 87.69 100 ASP A O 1
ATOM 769 N N . LEU A 1 101 ? 11.165 -12.782 -17.018 1.00 84.06 101 LEU A N 1
ATOM 770 C CA . LEU A 1 101 ? 12.031 -11.618 -17.085 1.00 84.06 101 LEU A CA 1
ATOM 771 C C . LEU A 1 101 ? 12.114 -11.154 -18.543 1.00 84.06 101 LEU A C 1
ATOM 773 O O . LEU A 1 101 ? 12.316 -11.979 -19.435 1.00 84.06 101 LEU A O 1
ATOM 777 N N . PRO A 1 102 ? 11.981 -9.847 -18.792 1.00 81.38 102 PRO A N 1
ATOM 778 C CA . PRO A 1 102 ? 12.223 -9.280 -20.107 1.00 81.38 102 PRO A CA 1
ATOM 779 C C . PRO A 1 102 ? 13.610 -9.681 -20.620 1.00 81.38 102 PRO A C 1
ATOM 781 O O . PRO A 1 102 ? 14.598 -9.572 -19.895 1.00 81.38 102 PRO A O 1
ATOM 784 N N . SER A 1 103 ? 13.693 -10.133 -21.873 1.00 83.81 103 SER A N 1
ATOM 785 C CA . SER A 1 103 ? 14.962 -10.548 -22.487 1.00 83.81 103 SER A CA 1
ATOM 786 C C . SER A 1 103 ? 15.920 -9.380 -22.734 1.00 83.81 103 SER A C 1
ATOM 788 O O . SER A 1 103 ? 17.123 -9.584 -22.876 1.00 83.81 103 SER A O 1
ATOM 790 N N . GLU A 1 104 ? 15.391 -8.158 -22.795 1.00 83.06 104 GLU A N 1
ATOM 791 C CA . GLU A 1 104 ? 16.151 -6.928 -22.992 1.00 83.06 104 GLU A CA 1
ATOM 792 C C . GLU A 1 104 ? 16.092 -6.072 -21.724 1.00 83.06 104 GLU A C 1
ATOM 794 O O . GLU A 1 104 ? 15.013 -5.758 -21.224 1.00 83.06 104 GLU A O 1
ATOM 799 N N . ALA A 1 105 ? 17.250 -5.658 -21.207 1.00 79.88 105 ALA A N 1
ATOM 800 C CA . ALA A 1 105 ? 17.334 -4.906 -19.953 1.00 79.88 105 ALA A CA 1
ATOM 801 C C . ALA A 1 105 ? 16.679 -3.510 -20.025 1.00 79.88 105 ALA A C 1
ATOM 803 O O . ALA A 1 105 ? 16.276 -2.976 -18.992 1.00 79.88 105 ALA A O 1
ATOM 804 N N . ASP A 1 106 ? 16.554 -2.950 -21.232 1.00 76.50 106 ASP A N 1
ATOM 805 C CA . ASP A 1 106 ? 15.977 -1.642 -21.551 1.00 76.50 106 ASP A CA 1
ATOM 806 C C . ASP A 1 106 ? 14.574 -1.734 -22.182 1.00 76.50 106 ASP A C 1
ATOM 808 O O . ASP A 1 106 ? 14.049 -0.730 -22.669 1.00 76.50 106 ASP A O 1
ATOM 812 N N . TRP A 1 107 ? 13.944 -2.918 -22.166 1.00 80.25 107 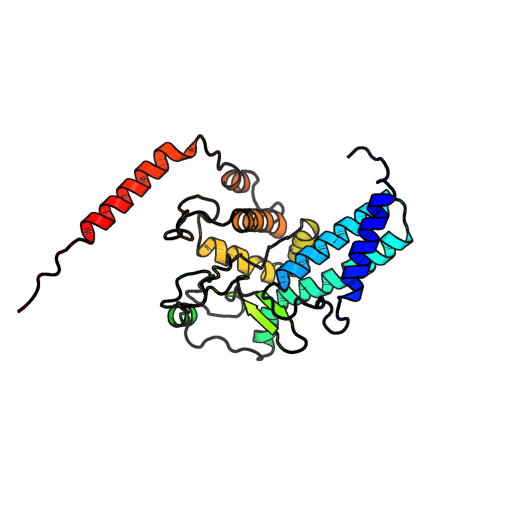TRP A N 1
ATOM 813 C CA . TRP A 1 107 ? 12.633 -3.152 -22.786 1.00 80.25 107 TRP A CA 1
ATOM 814 C C . TRP A 1 107 ? 11.583 -2.118 -22.355 1.00 80.25 107 TRP A C 1
ATOM 816 O O . TRP A 1 107 ? 10.801 -1.666 -23.185 1.00 80.25 107 TRP A O 1
ATOM 826 N N . LEU A 1 108 ? 11.575 -1.721 -21.072 1.00 75.62 108 LEU A N 1
ATOM 827 C CA . LEU A 1 108 ? 10.582 -0.796 -20.538 1.00 75.62 108 LEU A CA 1
ATOM 828 C C . LEU A 1 108 ? 10.780 0.576 -21.170 1.00 75.62 108 LEU A C 1
ATOM 830 O O . LEU A 1 108 ? 9.813 1.163 -21.636 1.00 75.62 108 LEU A O 1
ATOM 834 N N . VAL A 1 109 ? 12.029 1.044 -21.260 1.00 75.50 109 VAL A N 1
ATOM 835 C CA . VAL A 1 109 ? 12.391 2.310 -21.916 1.00 75.50 109 VAL A CA 1
ATOM 836 C C . VAL A 1 109 ? 12.006 2.279 -23.396 1.00 75.50 109 VAL A C 1
ATOM 838 O O . VAL A 1 109 ? 11.492 3.266 -23.906 1.00 75.50 109 VAL A O 1
ATOM 841 N N . LYS A 1 110 ? 12.195 1.145 -24.083 1.00 76.25 110 LYS A N 1
ATOM 842 C CA . LYS A 1 110 ? 11.774 0.965 -25.482 1.00 76.25 110 LYS A CA 1
ATOM 843 C C . LYS A 1 110 ? 10.254 0.960 -25.644 1.00 76.25 110 LYS A C 1
ATOM 845 O O . LYS A 1 110 ? 9.745 1.618 -26.543 1.00 76.25 110 LYS A O 1
ATOM 850 N N . GLN A 1 111 ? 9.530 0.245 -24.783 1.00 73.38 111 GLN A N 1
ATOM 851 C CA . GLN A 1 111 ? 8.068 0.144 -24.830 1.00 73.38 111 GLN A CA 1
ATOM 852 C C . GLN A 1 111 ? 7.400 1.488 -24.532 1.00 73.38 111 GLN A C 1
ATOM 854 O O . GLN A 1 111 ? 6.366 1.819 -25.103 1.00 73.38 111 GLN A O 1
ATOM 859 N N . THR A 1 112 ? 7.999 2.249 -23.622 1.00 67.81 112 THR A N 1
ATOM 860 C CA . THR A 1 112 ? 7.498 3.553 -23.188 1.00 67.81 112 THR A CA 1
ATOM 861 C C . THR A 1 112 ? 8.192 4.708 -23.905 1.00 67.81 112 THR A C 1
ATOM 863 O O . THR A 1 112 ? 7.936 5.868 -23.592 1.00 67.81 112 THR A O 1
ATOM 866 N N . ALA A 1 113 ? 9.029 4.432 -24.912 1.00 63.88 113 ALA A N 1
ATOM 867 C CA . ALA A 1 113 ? 9.529 5.463 -25.805 1.00 63.88 113 ALA A CA 1
ATOM 868 C C . ALA A 1 113 ? 8.307 6.107 -26.474 1.00 63.88 113 ALA A C 1
ATOM 870 O O . ALA A 1 113 ? 7.589 5.439 -27.209 1.00 63.88 113 ALA A O 1
ATOM 871 N N . GLN A 1 114 ? 8.080 7.397 -26.198 1.00 58.12 114 GLN A N 1
ATOM 872 C CA . GLN A 1 114 ? 6.888 8.197 -26.552 1.00 58.12 114 GLN A CA 1
ATOM 873 C C . GLN A 1 114 ? 5.718 8.191 -25.553 1.00 58.12 114 GLN A C 1
ATOM 875 O O . GLN A 1 114 ? 4.721 8.867 -25.798 1.00 58.12 114 GLN A O 1
ATOM 880 N N . VAL A 1 115 ? 5.850 7.531 -24.402 1.00 58.25 115 VAL A N 1
ATOM 881 C CA . VAL A 1 115 ? 4.901 7.632 -23.286 1.00 58.25 115 VAL A CA 1
ATOM 882 C C . VAL A 1 115 ? 5.507 8.552 -22.231 1.00 58.25 115 VAL A C 1
ATOM 884 O O . VAL A 1 115 ? 6.430 8.198 -21.506 1.00 58.25 115 VAL A O 1
ATOM 887 N N . TRP A 1 116 ? 5.030 9.792 -22.192 1.00 50.94 116 TRP A N 1
ATOM 888 C CA . TRP A 1 116 ? 5.732 10.893 -21.523 1.00 50.94 116 TRP A CA 1
ATOM 889 C C . TRP A 1 116 ? 5.570 10.942 -19.998 1.00 50.94 116 TRP A C 1
ATOM 891 O O . TRP A 1 116 ? 6.117 11.850 -19.374 1.00 50.94 116 TRP A O 1
ATOM 901 N N . ARG A 1 117 ? 4.803 10.036 -19.372 1.00 58.09 117 ARG A N 1
ATOM 902 C CA . ARG A 1 117 ? 4.404 10.189 -17.963 1.00 58.09 117 ARG A CA 1
ATOM 903 C C . ARG A 1 117 ? 4.389 8.876 -17.186 1.00 58.09 117 ARG A C 1
ATOM 905 O O . ARG A 1 117 ? 3.811 7.888 -17.626 1.00 58.09 117 ARG A O 1
ATOM 912 N N . GLY A 1 118 ? 4.959 8.930 -15.980 1.00 56.12 118 GLY A N 1
ATOM 913 C CA . GLY A 1 118 ? 4.463 8.141 -14.856 1.00 56.12 118 GLY A CA 1
ATOM 914 C C . GLY A 1 118 ? 5.135 6.801 -14.527 1.00 56.12 118 GLY A C 1
ATOM 915 O O . GLY A 1 118 ? 4.851 6.207 -13.491 1.00 56.12 118 GLY A O 1
ATOM 916 N N . TYR A 1 119 ? 6.078 6.333 -15.339 1.00 68.00 119 TYR A N 1
ATOM 917 C CA . TYR A 1 119 ? 6.773 5.080 -15.042 1.00 68.00 119 TYR A CA 1
ATOM 918 C C . TYR A 1 119 ? 8.015 5.293 -14.169 1.00 68.00 119 TYR A C 1
ATOM 920 O O . TYR A 1 119 ? 8.849 6.166 -14.419 1.00 68.00 119 TYR A O 1
ATOM 928 N N . LEU A 1 120 ? 8.190 4.425 -13.176 1.00 81.00 120 LEU A N 1
ATOM 929 C CA . LEU A 1 120 ? 9.460 4.165 -12.518 1.00 81.00 120 LEU A CA 1
ATOM 930 C C . LEU A 1 120 ? 10.339 3.333 -13.461 1.00 81.00 120 LEU A C 1
ATOM 932 O O . LEU A 1 120 ? 10.454 2.114 -13.329 1.00 81.00 120 LEU A O 1
ATOM 936 N N . TYR A 1 121 ? 10.959 4.013 -14.428 1.00 76.94 121 TYR A N 1
ATOM 937 C CA . TYR A 1 121 ? 11.857 3.412 -15.411 1.00 76.94 121 TYR A CA 1
ATOM 938 C C . TYR A 1 121 ? 12.959 2.555 -14.778 1.00 76.94 121 TYR A C 1
ATOM 940 O O . TYR A 1 121 ? 13.687 2.960 -13.872 1.00 76.94 121 TYR A O 1
ATOM 948 N N . VAL A 1 122 ? 13.145 1.357 -15.318 1.00 78.50 122 VAL A N 1
ATOM 949 C CA . VAL A 1 122 ? 14.219 0.458 -14.907 1.00 78.50 122 VAL A CA 1
ATOM 950 C C . VAL A 1 122 ? 15.179 0.308 -16.078 1.00 78.50 122 VAL A C 1
ATOM 952 O O . VAL A 1 122 ? 14.924 -0.465 -16.991 1.00 78.50 122 VAL A O 1
ATOM 955 N N . ASN A 1 123 ? 16.289 1.051 -16.042 1.00 75.44 123 ASN A N 1
ATOM 956 C CA . ASN A 1 123 ? 17.302 1.037 -17.112 1.00 75.44 123 ASN A CA 1
ATOM 957 C C . ASN A 1 123 ? 18.072 -0.287 -17.215 1.00 75.44 123 ASN A C 1
ATOM 959 O O . ASN A 1 123 ? 18.703 -0.556 -18.230 1.00 75.44 123 ASN A O 1
ATOM 963 N N . ASN A 1 124 ? 18.085 -1.076 -16.141 1.00 79.12 124 ASN A N 1
ATOM 964 C CA . ASN A 1 124 ? 18.765 -2.361 -16.103 1.00 79.12 124 ASN A CA 1
ATOM 965 C C . ASN A 1 124 ? 17.905 -3.369 -15.339 1.00 79.12 124 ASN A C 1
ATOM 967 O O . ASN A 1 124 ? 18.089 -3.575 -14.139 1.00 79.12 124 ASN A O 1
ATOM 971 N N . TRP A 1 125 ? 16.896 -3.919 -16.013 1.00 85.56 125 TRP A N 1
ATOM 972 C CA . TRP A 1 125 ? 15.995 -4.902 -15.418 1.00 85.56 125 TRP A CA 1
ATOM 973 C C . TRP A 1 125 ? 16.607 -6.301 -15.503 1.00 85.56 125 TRP A C 1
ATOM 975 O O . TRP A 1 125 ? 16.344 -7.052 -16.436 1.00 85.56 125 TRP A O 1
ATOM 985 N N . THR A 1 126 ? 17.439 -6.653 -14.522 1.00 84.44 126 THR A N 1
ATOM 986 C CA . THR A 1 126 ? 18.210 -7.914 -14.545 1.00 84.44 126 THR A CA 1
ATOM 987 C C . THR A 1 126 ? 17.549 -9.053 -13.787 1.00 84.44 126 THR A C 1
ATOM 989 O O . THR A 1 126 ? 17.915 -10.215 -13.954 1.00 84.44 126 THR A O 1
ATOM 992 N N . GLY A 1 127 ? 16.573 -8.740 -12.938 1.00 88.44 127 GLY A N 1
ATOM 993 C CA . GLY A 1 127 ? 15.933 -9.743 -12.110 1.00 88.44 127 GLY A CA 1
ATOM 994 C C . GLY A 1 127 ? 14.657 -9.257 -11.456 1.00 88.44 127 GLY A C 1
ATOM 995 O O . GLY A 1 127 ? 14.245 -8.105 -11.580 1.00 88.44 127 GLY A O 1
ATOM 996 N N . ALA A 1 128 ? 14.038 -10.159 -10.700 1.00 90.06 128 ALA A N 1
ATOM 997 C CA . ALA A 1 128 ? 12.817 -9.869 -9.968 1.00 90.06 128 ALA A CA 1
ATOM 998 C C . ALA A 1 128 ? 13.007 -8.648 -9.034 1.00 90.06 128 ALA A C 1
ATOM 1000 O O . ALA A 1 128 ? 12.175 -7.755 -8.985 1.00 90.06 128 ALA A O 1
ATOM 1001 N N . ASN A 1 129 ? 14.154 -8.516 -8.370 1.00 90.75 129 ASN A N 1
ATOM 1002 C CA . ASN A 1 129 ? 14.405 -7.411 -7.432 1.00 90.75 129 ASN A CA 1
ATOM 1003 C C . ASN A 1 129 ? 14.547 -6.019 -8.085 1.00 90.75 129 ASN A C 1
ATOM 1005 O O . ASN A 1 129 ? 14.739 -5.021 -7.379 1.00 90.75 129 ASN A O 1
ATOM 1009 N N . ASP A 1 130 ? 14.473 -5.943 -9.414 1.00 88.38 130 ASP A N 1
ATOM 1010 C CA . ASP A 1 130 ? 14.496 -4.693 -10.162 1.00 88.38 130 ASP A CA 1
ATOM 1011 C C . ASP A 1 130 ? 13.121 -4.149 -10.517 1.00 88.38 130 ASP A C 1
ATOM 1013 O O . ASP A 1 130 ? 13.044 -2.977 -10.874 1.00 88.38 130 ASP A O 1
ATOM 1017 N N . ASP A 1 131 ? 12.072 -4.951 -10.380 1.00 89.81 131 ASP A N 1
ATOM 1018 C CA . ASP A 1 131 ? 10.716 -4.596 -10.772 1.00 89.81 131 ASP A CA 1
ATOM 1019 C C . ASP A 1 131 ? 9.991 -3.837 -9.642 1.00 89.81 131 ASP A C 1
ATOM 1021 O O . ASP A 1 131 ? 9.645 -4.447 -8.618 1.00 89.81 131 ASP A O 1
ATOM 1025 N N . PRO A 1 132 ? 9.759 -2.517 -9.796 1.00 90.31 132 PRO A N 1
ATOM 1026 C CA . PRO A 1 132 ? 9.087 -1.713 -8.786 1.00 90.31 132 PRO A CA 1
ATOM 1027 C C . PRO A 1 132 ? 7.575 -1.921 -8.779 1.00 90.31 132 PRO A C 1
ATOM 1029 O O . PRO A 1 132 ? 6.929 -1.507 -7.820 1.00 90.31 132 PRO A O 1
ATOM 1032 N N . ARG A 1 133 ? 6.986 -2.532 -9.814 1.00 90.88 133 ARG A N 1
ATOM 1033 C CA . ARG A 1 133 ? 5.531 -2.586 -9.945 1.00 90.88 133 ARG A CA 1
ATOM 1034 C C . ARG A 1 133 ? 4.916 -3.310 -8.751 1.00 90.88 133 ARG A C 1
ATOM 1036 O O . ARG A 1 133 ? 5.438 -4.305 -8.247 1.00 90.88 133 ARG A O 1
ATOM 1043 N N . GLN A 1 134 ? 3.790 -2.787 -8.301 1.00 92.62 134 GLN A N 1
ATOM 1044 C CA . GLN A 1 134 ? 2.970 -3.339 -7.235 1.00 92.62 134 GLN A CA 1
ATOM 1045 C C . GLN A 1 134 ? 1.637 -3.795 -7.815 1.00 92.62 134 GLN A C 1
ATOM 1047 O O . GLN A 1 134 ? 1.318 -3.505 -8.965 1.00 92.62 134 GLN A O 1
ATOM 1052 N N . ILE A 1 135 ? 0.839 -4.507 -7.023 1.00 91.19 135 ILE A N 1
ATOM 1053 C CA . ILE A 1 135 ? -0.518 -4.845 -7.445 1.00 91.19 135 ILE A CA 1
ATOM 1054 C C . ILE A 1 135 ? -1.325 -3.547 -7.576 1.00 91.19 135 ILE A C 1
ATOM 1056 O O . ILE A 1 135 ? -1.604 -2.880 -6.578 1.00 91.19 135 ILE A O 1
ATOM 1060 N N . ALA A 1 136 ? -1.686 -3.201 -8.808 1.00 87.75 136 ALA A N 1
ATOM 1061 C CA . ALA A 1 136 ? -2.560 -2.082 -9.142 1.00 87.75 136 ALA A CA 1
ATOM 1062 C C . ALA A 1 136 ? -4.017 -2.542 -9.257 1.00 87.75 136 ALA A C 1
ATOM 1064 O O . ALA A 1 136 ? -4.908 -1.829 -8.813 1.00 87.75 136 ALA A O 1
ATOM 1065 N N . MET A 1 137 ? -4.257 -3.780 -9.703 1.00 86.38 137 MET A N 1
ATOM 1066 C CA . MET A 1 137 ? -5.581 -4.412 -9.698 1.00 86.38 137 MET A CA 1
ATOM 1067 C C . MET A 1 137 ? -5.497 -5.878 -9.259 1.00 86.38 137 MET A C 1
ATOM 1069 O O . MET A 1 137 ? -4.525 -6.555 -9.592 1.00 86.38 137 MET A O 1
ATOM 1073 N N . LEU A 1 138 ? -6.500 -6.382 -8.529 1.00 85.12 138 LEU A N 1
ATOM 1074 C CA . LEU A 1 138 ? -6.476 -7.731 -7.923 1.00 85.12 138 LEU A CA 1
ATOM 1075 C C . LEU A 1 138 ? -7.766 -8.569 -8.091 1.00 85.12 138 LEU A C 1
ATOM 1077 O O . LEU A 1 138 ? -8.221 -9.141 -7.124 1.00 85.12 138 LEU A O 1
ATOM 1081 N N . ASN A 1 139 ? -8.415 -8.593 -9.249 1.00 81.06 139 ASN A N 1
ATOM 1082 C CA . ASN A 1 139 ? -9.543 -9.464 -9.641 1.00 81.06 139 ASN A CA 1
ATOM 1083 C C . ASN A 1 139 ? -9.804 -10.805 -8.957 1.00 81.06 139 ASN A C 1
ATOM 1085 O O . ASN A 1 139 ? -8.878 -11.589 -8.798 1.00 81.06 139 ASN A O 1
ATOM 1089 N N . GLN A 1 140 ? -11.081 -11.207 -8.909 1.00 76.19 140 GLN A N 1
ATOM 1090 C CA . GLN A 1 140 ? -11.460 -12.537 -9.400 1.00 76.19 140 GLN A CA 1
ATOM 1091 C C . GLN A 1 140 ? -10.994 -12.841 -10.847 1.00 76.19 140 GLN A C 1
ATOM 1093 O O . GLN A 1 140 ? -10.774 -14.006 -11.159 1.00 76.19 140 GLN A O 1
ATOM 1098 N N . PHE A 1 141 ? -10.820 -11.844 -11.733 1.00 81.50 141 PHE A N 1
ATOM 1099 C CA . PHE A 1 141 ? -10.486 -12.087 -13.150 1.00 81.50 141 PHE A CA 1
ATOM 1100 C C . PHE A 1 141 ? -9.024 -11.830 -13.524 1.00 81.50 141 PHE A C 1
ATOM 1102 O O . PHE A 1 141 ? -8.482 -12.531 -14.376 1.00 81.50 141 PHE A O 1
ATOM 1109 N N . ARG A 1 142 ? -8.370 -10.828 -12.930 1.00 82.69 142 ARG A N 1
ATOM 1110 C CA . ARG A 1 142 ? -6.970 -10.503 -13.233 1.00 82.69 142 ARG A CA 1
ATOM 1111 C C . ARG A 1 142 ? -6.198 -9.990 -12.031 1.00 82.69 142 ARG A C 1
ATOM 1113 O O . ARG A 1 142 ? -6.717 -9.220 -11.235 1.00 82.69 142 ARG A O 1
ATOM 1120 N N . THR A 1 143 ? -4.910 -10.311 -11.984 1.00 86.94 143 THR A N 1
ATOM 1121 C CA . THR A 1 143 ? -3.946 -9.524 -11.210 1.00 86.94 143 THR A CA 1
ATOM 1122 C C . THR A 1 143 ? -3.141 -8.671 -12.176 1.00 86.94 143 THR A C 1
ATOM 1124 O O . THR A 1 143 ? -2.577 -9.197 -13.132 1.00 86.94 143 THR A O 1
ATOM 1127 N N . TYR A 1 144 ? -3.100 -7.363 -11.944 1.00 86.94 144 TYR A N 1
ATOM 1128 C CA . TYR A 1 144 ? -2.381 -6.414 -12.786 1.00 86.94 144 TYR A CA 1
ATOM 1129 C C . TYR A 1 144 ? -1.345 -5.663 -11.958 1.00 86.94 144 TYR A C 1
ATOM 1131 O O . TYR A 1 144 ? -1.657 -5.144 -10.881 1.00 86.94 144 TYR A O 1
ATOM 1139 N N . LEU A 1 145 ? -0.108 -5.638 -12.455 1.00 89.62 145 LEU A N 1
ATOM 1140 C CA . LEU A 1 145 ? 0.993 -4.932 -11.820 1.00 89.62 145 LEU A CA 1
ATOM 1141 C C . LEU A 1 145 ? 1.228 -3.583 -12.497 1.00 89.62 145 LEU A C 1
ATOM 1143 O O . LEU A 1 145 ? 1.452 -3.532 -13.704 1.00 89.62 145 LEU A O 1
ATOM 1147 N N . HIS A 1 146 ? 1.270 -2.521 -11.699 1.00 87.81 146 HIS A N 1
ATOM 1148 C CA . HIS A 1 146 ? 1.671 -1.184 -12.126 1.00 87.81 146 HIS A CA 1
ATOM 1149 C C . HIS A 1 146 ? 2.439 -0.501 -10.991 1.00 87.81 146 HIS A C 1
ATOM 1151 O O . HIS A 1 146 ? 2.373 -0.891 -9.830 1.00 87.81 146 HIS A O 1
ATOM 1157 N N . ASP A 1 147 ? 3.213 0.512 -11.314 1.00 85.62 147 ASP A N 1
ATOM 1158 C CA . ASP A 1 147 ? 3.845 1.432 -10.371 1.00 85.62 147 ASP A CA 1
ATOM 1159 C C . ASP A 1 147 ? 2.993 2.672 -10.051 1.00 85.62 147 ASP A C 1
ATOM 1161 O O . ASP A 1 147 ? 3.264 3.349 -9.070 1.00 85.62 147 ASP A O 1
ATOM 1165 N N . GLN A 1 148 ? 1.913 2.953 -10.775 1.00 81.56 148 GLN A N 1
ATOM 1166 C CA . GLN A 1 148 ? 1.096 4.150 -10.563 1.00 81.56 148 GLN A CA 1
ATOM 1167 C C . GLN A 1 148 ? -0.401 3.872 -10.733 1.00 81.56 148 GLN A C 1
ATOM 1169 O O . GLN A 1 148 ? -0.791 2.837 -11.263 1.00 81.56 148 GLN A O 1
ATOM 1174 N N . SER A 1 149 ? -1.234 4.791 -10.235 1.00 76.88 149 SER A N 1
ATOM 1175 C CA . SER A 1 149 ? -2.709 4.656 -10.191 1.00 76.88 149 SER A CA 1
ATOM 1176 C C . SER A 1 149 ? -3.432 5.274 -11.386 1.00 76.88 149 SER A C 1
ATOM 1178 O O . SER A 1 149 ? -4.659 5.255 -11.434 1.00 76.88 149 SER A O 1
ATOM 1180 N N . GLY A 1 150 ? -2.685 5.838 -12.332 1.00 66.62 150 GLY A N 1
ATOM 1181 C CA . GLY A 1 150 ? -3.216 6.400 -13.564 1.00 66.62 150 GLY A CA 1
ATOM 1182 C C . GLY A 1 150 ? -2.399 5.909 -14.748 1.00 66.62 150 GLY A C 1
ATOM 1183 O O . GLY A 1 150 ? -1.174 5.834 -14.678 1.00 66.62 150 GLY A O 1
ATOM 1184 N N . THR A 1 151 ? -3.081 5.583 -15.837 1.00 54.25 151 THR A N 1
ATOM 1185 C CA . THR A 1 151 ? -2.473 5.457 -17.158 1.00 54.25 151 THR A CA 1
ATOM 1186 C C . THR A 1 151 ? -2.912 6.683 -17.943 1.00 54.25 151 THR A C 1
ATOM 1188 O O . THR A 1 151 ? -4.036 6.745 -18.428 1.00 54.25 151 THR A O 1
ATOM 1191 N N . SER A 1 152 ? -2.055 7.704 -18.061 1.00 48.66 152 SER A N 1
ATOM 1192 C CA . SER A 1 152 ? -2.310 8.731 -19.074 1.00 48.66 152 SER A CA 1
ATOM 1193 C C . SER A 1 152 ? -2.082 8.074 -20.435 1.00 48.66 152 SER A C 1
ATOM 1195 O O . SER A 1 152 ? -0.941 7.928 -20.880 1.00 48.66 152 SER A O 1
ATOM 1197 N N . GLY A 1 153 ? -3.157 7.585 -21.044 1.00 43.06 153 GLY A N 1
ATOM 1198 C CA . GLY A 1 153 ? -3.118 7.000 -22.371 1.00 43.06 153 GLY A CA 1
ATOM 1199 C C . GLY A 1 153 ? -2.732 8.054 -23.402 1.00 43.06 153 GLY A C 1
ATOM 1200 O O . GLY A 1 153 ? -3.226 9.176 -23.382 1.00 43.06 153 GLY A O 1
ATOM 1201 N N . ASN A 1 154 ? -1.887 7.660 -24.350 1.00 44.81 154 ASN A N 1
ATOM 1202 C CA . ASN A 1 154 ? -1.524 8.418 -25.551 1.00 44.81 154 ASN A CA 1
ATOM 1203 C C . ASN A 1 154 ? -2.697 8.577 -26.540 1.00 44.81 154 ASN A C 1
ATOM 1205 O O . ASN A 1 154 ? -2.481 8.753 -27.737 1.00 44.81 154 ASN A O 1
ATOM 1209 N N . ASN A 1 155 ? -3.936 8.461 -26.068 1.00 43.72 155 ASN A N 1
ATOM 1210 C CA . ASN A 1 155 ? -5.106 8.700 -26.879 1.00 43.72 155 ASN A CA 1
ATOM 1211 C C . ASN A 1 155 ? -5.402 10.188 -26.787 1.00 43.72 155 ASN A C 1
ATOM 1213 O O . ASN A 1 155 ? -5.803 10.682 -25.739 1.00 43.72 155 ASN A O 1
ATOM 1217 N N . GLU A 1 156 ? -5.274 10.887 -27.911 1.00 47.12 156 GLU A N 1
ATOM 1218 C CA . GLU A 1 156 ? -5.693 12.286 -28.085 1.00 47.12 156 GLU A CA 1
ATOM 1219 C C . GLU A 1 156 ? -7.161 12.539 -27.659 1.00 47.12 156 GLU A C 1
ATOM 1221 O O . GLU A 1 156 ? -7.575 13.685 -27.507 1.00 47.12 156 GLU A O 1
ATOM 1226 N N . ASN A 1 157 ? -7.932 11.469 -27.416 1.00 50.53 157 ASN A N 1
ATOM 1227 C CA . ASN A 1 157 ? -9.326 11.483 -26.984 1.00 50.53 157 ASN A CA 1
ATOM 1228 C C . ASN A 1 157 ? -9.547 11.206 -25.483 1.00 50.53 157 ASN A C 1
ATOM 1230 O O . ASN A 1 157 ? -10.658 11.429 -25.008 1.00 50.53 157 ASN A O 1
ATOM 1234 N N . ASP A 1 158 ? -8.537 10.763 -24.722 1.00 47.00 158 ASP A N 1
ATOM 1235 C CA . ASP A 1 158 ? -8.635 10.652 -23.259 1.00 47.00 158 ASP A CA 1
ATOM 1236 C C . ASP A 1 158 ? -8.245 11.992 -22.625 1.00 47.00 158 ASP A C 1
ATOM 1238 O O . ASP A 1 158 ? -7.176 12.184 -22.051 1.00 47.00 158 ASP A O 1
ATOM 1242 N N . CYS A 1 159 ? -9.156 12.961 -22.729 1.00 40.72 159 CYS A N 1
ATOM 1243 C CA . CYS A 1 159 ? -9.058 14.278 -22.091 1.00 40.72 159 CYS A CA 1
ATOM 1244 C C . CYS A 1 159 ? -9.081 14.229 -20.550 1.00 40.72 159 CYS A C 1
ATOM 1246 O O . CYS A 1 159 ? -9.009 15.264 -19.883 1.00 40.72 159 CYS A O 1
ATOM 1248 N N . CYS A 1 160 ? -9.202 13.040 -19.964 1.00 43.34 160 CYS A N 1
ATOM 1249 C CA . CYS A 1 160 ? -9.176 12.833 -18.530 1.00 43.34 160 CYS A CA 1
ATOM 1250 C C . CYS A 1 160 ? -7.737 12.552 -18.100 1.00 43.34 160 CYS A C 1
ATOM 1252 O O . CYS A 1 160 ? -7.322 11.404 -17.974 1.00 43.34 160 CYS A O 1
ATOM 1254 N N . PHE A 1 161 ? -6.979 13.624 -17.865 1.00 46.50 161 PHE A N 1
ATOM 1255 C CA . PHE A 1 161 ? -5.729 13.585 -17.113 1.00 46.50 161 PHE A CA 1
ATOM 1256 C C . PHE A 1 161 ? -5.988 12.956 -15.737 1.00 46.50 161 PHE A C 1
ATOM 1258 O O . PHE A 1 161 ? -6.322 13.651 -14.780 1.00 46.50 161 PHE A O 1
ATOM 1265 N N . THR A 1 162 ? -5.894 11.634 -15.618 1.00 54.88 162 THR A N 1
ATOM 1266 C CA . THR A 1 162 ? -5.895 11.004 -14.303 1.00 54.88 162 THR A CA 1
ATOM 1267 C C . THR A 1 162 ? -4.528 11.254 -13.692 1.00 54.88 162 THR A C 1
ATOM 1269 O O . THR A 1 162 ? -3.529 10.697 -14.163 1.00 54.88 162 THR A O 1
ATOM 1272 N N . ASP A 1 163 ? -4.489 12.121 -12.679 1.00 63.50 163 ASP A N 1
ATOM 1273 C CA . ASP A 1 163 ? -3.303 12.373 -11.864 1.00 63.50 163 ASP A CA 1
ATOM 1274 C C . ASP A 1 163 ? -2.683 11.035 -11.462 1.00 63.50 163 ASP A C 1
ATOM 1276 O O . ASP A 1 163 ? -3.294 10.206 -10.776 1.00 63.50 163 ASP A O 1
ATOM 1280 N N . SER A 1 164 ? -1.488 10.779 -11.983 1.00 71.12 164 SER A N 1
ATOM 1281 C CA . SER A 1 164 ? -0.835 9.498 -11.787 1.00 71.12 164 SER A CA 1
ATOM 1282 C C . SER A 1 164 ? -0.029 9.565 -10.496 1.00 71.12 164 SER A C 1
ATOM 1284 O O . SER A 1 164 ? 0.951 10.298 -10.406 1.00 71.12 164 SER A O 1
ATOM 1286 N N . HIS A 1 165 ? -0.482 8.828 -9.481 1.00 79.50 165 HIS A N 1
ATOM 1287 C CA . HIS A 1 165 ? 0.166 8.782 -8.169 1.00 79.50 165 HIS A CA 1
ATOM 1288 C C . HIS A 1 165 ? 0.926 7.485 -7.958 1.00 79.50 165 HIS A C 1
ATOM 1290 O O . HIS A 1 165 ? 0.470 6.423 -8.401 1.00 79.50 165 HIS A O 1
ATOM 1296 N N . LEU A 1 166 ? 1.999 7.566 -7.175 1.00 84.44 166 LEU A N 1
ATOM 1297 C CA . LEU A 1 166 ? 2.791 6.428 -6.731 1.00 84.44 166 LEU A CA 1
ATOM 1298 C C . LEU A 1 166 ? 1.941 5.529 -5.819 1.00 84.44 166 LEU A C 1
ATOM 1300 O O . LEU A 1 166 ? 1.517 5.938 -4.738 1.00 84.44 166 LEU A O 1
ATOM 1304 N N . ILE A 1 167 ? 1.676 4.283 -6.225 1.00 88.00 167 ILE A N 1
ATOM 1305 C CA . ILE A 1 167 ? 0.672 3.462 -5.514 1.00 88.00 167 ILE A CA 1
ATOM 1306 C C . ILE A 1 167 ? 1.203 2.742 -4.281 1.00 88.00 167 ILE A C 1
ATOM 1308 O O . ILE A 1 167 ? 0.424 2.430 -3.382 1.00 88.00 167 ILE A O 1
ATOM 1312 N N . ALA A 1 168 ? 2.508 2.465 -4.208 1.00 89.38 168 ALA A N 1
ATOM 1313 C CA . ALA A 1 168 ? 3.058 1.561 -3.194 1.00 89.38 168 ALA A CA 1
ATOM 1314 C C . ALA A 1 168 ? 2.835 2.041 -1.753 1.00 89.38 168 ALA A C 1
ATOM 1316 O O . ALA A 1 168 ? 2.548 1.235 -0.856 1.00 89.38 168 ALA A O 1
ATOM 1317 N N . TYR A 1 169 ? 2.959 3.353 -1.547 1.00 88.88 169 TYR A N 1
ATOM 1318 C CA . TYR A 1 169 ? 2.938 3.997 -0.233 1.00 88.88 169 TYR A CA 1
ATOM 1319 C C . TYR A 1 169 ? 1.727 4.904 -0.034 1.00 88.88 169 TYR A C 1
ATOM 1321 O O . TYR A 1 169 ? 1.636 5.601 0.980 1.00 88.88 169 TYR A O 1
ATOM 1329 N N . ARG A 1 170 ? 0.768 4.877 -0.968 1.00 88.44 170 ARG A N 1
ATOM 1330 C CA . ARG A 1 170 ? -0.419 5.710 -0.847 1.00 88.44 170 ARG A CA 1
ATOM 1331 C C . ARG A 1 170 ? -1.254 5.316 0.352 1.00 88.44 170 ARG A C 1
ATOM 1333 O O . ARG A 1 170 ? -1.593 4.149 0.499 1.00 88.44 170 ARG A O 1
ATOM 1340 N N . ASP A 1 171 ? -1.530 6.285 1.220 1.00 89.25 171 ASP A N 1
ATOM 1341 C CA . ASP A 1 171 ? -2.258 6.103 2.483 1.00 89.25 171 ASP A CA 1
ATOM 1342 C C . ASP A 1 171 ? -1.579 5.130 3.471 1.00 89.25 171 ASP A C 1
ATOM 1344 O O . ASP A 1 171 ? -2.232 4.499 4.303 1.00 89.25 171 ASP A O 1
ATOM 1348 N N . LEU A 1 172 ? -0.248 5.004 3.393 1.00 89.56 172 LEU A N 1
ATOM 1349 C CA . LEU A 1 172 ? 0.555 4.224 4.335 1.00 89.56 172 LEU A CA 1
ATOM 1350 C C . LEU A 1 172 ? 0.457 4.806 5.757 1.00 89.56 172 LEU A C 1
ATOM 1352 O O . LEU A 1 172 ? 0.622 6.010 5.955 1.00 89.56 172 LEU A O 1
ATOM 1356 N N . THR A 1 173 ? 0.245 3.950 6.760 1.00 91.62 173 THR A N 1
ATOM 1357 C CA . THR A 1 173 ? 0.296 4.335 8.184 1.00 91.62 173 THR A CA 1
ATOM 1358 C C . THR A 1 173 ? 1.590 3.861 8.850 1.00 91.62 173 THR A C 1
ATOM 1360 O O . THR A 1 173 ? 2.215 2.920 8.350 1.00 91.62 173 THR A O 1
ATOM 1363 N N . PRO A 1 174 ? 1.988 4.432 10.006 1.00 90.19 174 PRO A N 1
ATOM 1364 C CA . PRO A 1 174 ? 3.170 3.972 10.736 1.00 90.19 174 PRO A CA 1
ATOM 1365 C C . PRO A 1 174 ? 3.113 2.484 11.105 1.00 90.19 174 PRO A C 1
ATOM 1367 O O . PRO A 1 174 ? 4.119 1.781 11.043 1.00 90.19 174 PRO A O 1
ATOM 1370 N N . GLU A 1 175 ? 1.936 1.982 11.486 1.00 93.62 175 GLU A N 1
ATOM 1371 C CA . GLU A 1 175 ? 1.734 0.580 11.862 1.00 93.62 175 GLU A CA 1
ATOM 1372 C C . GLU A 1 175 ? 1.911 -0.341 10.657 1.00 93.62 175 GLU A C 1
ATOM 1374 O O . GLU A 1 175 ? 2.550 -1.388 10.770 1.00 93.62 175 GLU A O 1
ATOM 1379 N N . LEU A 1 176 ? 1.390 0.069 9.496 1.00 93.94 176 LEU A N 1
ATOM 1380 C CA . LEU A 1 176 ? 1.553 -0.691 8.268 1.00 93.94 176 LEU A CA 1
ATOM 1381 C C . LEU A 1 176 ? 3.001 -0.662 7.775 1.00 93.94 176 LEU A C 1
ATOM 1383 O O . LEU A 1 176 ? 3.539 -1.689 7.371 1.00 93.94 176 LEU A O 1
ATOM 1387 N N . ALA A 1 177 ? 3.660 0.491 7.840 1.00 91.88 177 ALA A N 1
ATOM 1388 C CA . ALA A 1 177 ? 5.063 0.601 7.473 1.00 91.88 177 ALA A CA 1
ATOM 1389 C C . ALA A 1 177 ? 5.948 -0.280 8.364 1.00 91.88 177 ALA A C 1
ATOM 1391 O O . ALA A 1 177 ? 6.795 -1.011 7.856 1.00 91.88 177 ALA A O 1
ATOM 1392 N N . ARG A 1 178 ? 5.693 -0.307 9.678 1.00 90.69 178 ARG A N 1
ATOM 1393 C CA . ARG A 1 178 ? 6.379 -1.223 10.596 1.00 90.69 178 ARG A CA 1
ATOM 1394 C C . ARG A 1 178 ? 6.132 -2.686 10.231 1.00 90.69 178 ARG A C 1
ATOM 1396 O O . ARG A 1 178 ? 7.080 -3.458 10.162 1.00 90.69 178 ARG A O 1
ATOM 1403 N N . LEU A 1 179 ? 4.885 -3.059 9.934 1.00 94.19 179 LEU A N 1
ATOM 1404 C CA . LEU A 1 179 ? 4.553 -4.407 9.466 1.00 94.19 179 LEU A CA 1
ATOM 1405 C C . LEU A 1 179 ? 5.342 -4.782 8.202 1.00 94.19 179 LEU A C 1
ATOM 1407 O O . LEU A 1 179 ? 5.886 -5.884 8.117 1.00 94.19 179 LEU A O 1
ATOM 1411 N N . LEU A 1 180 ? 5.399 -3.883 7.218 1.00 94.06 180 LEU A N 1
ATOM 1412 C CA . LEU A 1 180 ? 6.134 -4.110 5.976 1.00 94.06 180 LEU A CA 1
ATOM 1413 C C . LEU A 1 180 ? 7.642 -4.203 6.230 1.00 94.06 180 LEU A C 1
ATOM 1415 O O . LEU A 1 180 ? 8.268 -5.107 5.687 1.00 94.06 180 LEU A O 1
ATOM 1419 N N . SER A 1 181 ? 8.205 -3.367 7.103 1.00 91.62 181 SER A N 1
ATOM 1420 C CA . SER A 1 181 ? 9.606 -3.469 7.538 1.00 91.62 181 SER A CA 1
ATOM 1421 C C . SER A 1 181 ? 9.904 -4.804 8.238 1.00 91.62 181 SER A C 1
ATOM 1423 O O . SER A 1 181 ? 10.950 -5.406 8.022 1.00 91.62 181 SER A O 1
ATOM 1425 N N . ASP A 1 182 ? 8.964 -5.343 9.013 1.00 93.00 182 ASP A N 1
ATOM 1426 C CA . ASP A 1 182 ? 9.180 -6.604 9.729 1.00 93.00 182 ASP A CA 1
ATOM 1427 C C . ASP A 1 182 ? 8.993 -7.844 8.836 1.00 93.00 182 ASP A C 1
ATOM 1429 O O . ASP A 1 182 ? 9.641 -8.872 9.048 1.00 93.00 182 ASP A O 1
ATOM 1433 N N . LYS A 1 183 ? 8.065 -7.803 7.868 1.00 95.75 183 LYS A N 1
ATOM 1434 C CA . LYS A 1 183 ? 7.598 -9.005 7.138 1.00 95.75 183 LYS A CA 1
ATOM 1435 C C . LYS A 1 183 ? 7.896 -9.011 5.641 1.00 95.75 183 LYS A C 1
ATOM 1437 O O . LYS A 1 183 ? 7.893 -10.077 5.020 1.00 95.75 183 LYS A O 1
ATOM 1442 N N . ALA A 1 184 ? 8.140 -7.850 5.049 1.00 94.62 184 ALA A N 1
ATOM 1443 C CA . ALA A 1 184 ? 8.295 -7.689 3.607 1.00 94.62 184 ALA A CA 1
ATOM 1444 C C . ALA A 1 184 ? 9.300 -6.583 3.243 1.00 94.62 184 ALA A C 1
ATOM 1446 O O . ALA A 1 184 ? 9.155 -5.963 2.197 1.00 94.62 184 ALA A O 1
ATOM 1447 N N . LYS A 1 185 ? 10.315 -6.329 4.085 1.00 92.31 185 LYS A N 1
ATOM 1448 C CA . LYS A 1 185 ? 11.245 -5.197 3.924 1.00 92.31 185 LYS A CA 1
ATOM 1449 C C . LYS A 1 185 ? 11.882 -5.146 2.544 1.00 92.31 185 LYS A C 1
ATOM 1451 O O . LYS A 1 185 ? 11.768 -4.147 1.846 1.00 92.31 185 LYS A O 1
ATOM 1456 N N . ALA A 1 186 ? 12.481 -6.267 2.145 1.00 91.94 186 ALA A N 1
ATOM 1457 C CA . ALA A 1 186 ? 13.177 -6.395 0.872 1.00 91.94 186 ALA A CA 1
ATOM 1458 C C . ALA A 1 186 ? 12.268 -6.088 -0.325 1.00 91.94 186 ALA A C 1
ATOM 1460 O O . ALA A 1 186 ? 12.740 -5.502 -1.290 1.00 91.94 186 ALA A O 1
ATOM 1461 N N . ASP A 1 187 ? 10.982 -6.446 -0.244 1.00 92.81 187 ASP A N 1
ATOM 1462 C CA . ASP A 1 187 ? 9.985 -6.187 -1.285 1.00 92.81 187 ASP A CA 1
ATOM 1463 C C . ASP A 1 187 ? 9.498 -4.728 -1.238 1.00 92.81 187 ASP A C 1
ATOM 1465 O O . ASP A 1 187 ? 9.419 -4.043 -2.259 1.00 92.81 187 ASP A O 1
ATOM 1469 N N . ALA A 1 188 ? 9.206 -4.236 -0.032 1.00 91.00 188 ALA A N 1
ATOM 1470 C CA . ALA A 1 188 ? 8.678 -2.903 0.211 1.00 91.00 188 ALA A CA 1
ATOM 1471 C C . ALA A 1 188 ? 9.682 -1.799 -0.139 1.00 91.00 188 ALA A C 1
ATOM 1473 O O . ALA A 1 188 ? 9.255 -0.740 -0.580 1.00 91.00 188 ALA A O 1
ATOM 1474 N N . GLU A 1 189 ? 10.989 -2.021 0.015 1.00 90.88 189 GLU A N 1
ATOM 1475 C CA . GLU A 1 189 ? 12.035 -1.020 -0.255 1.00 90.88 189 GLU A CA 1
ATOM 1476 C C . GLU A 1 189 ? 12.411 -0.881 -1.734 1.00 90.88 189 GLU A C 1
ATOM 1478 O O . GLU A 1 189 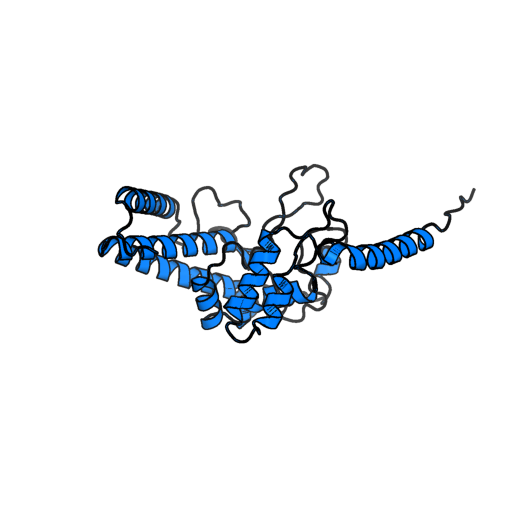? 13.014 0.125 -2.115 1.00 90.88 189 GLU A O 1
ATOM 1483 N N . ILE A 1 190 ? 12.066 -1.858 -2.587 1.00 90.75 190 ILE A N 1
ATOM 1484 C CA . ILE A 1 190 ? 12.361 -1.792 -4.032 1.00 90.75 190 ILE A CA 1
ATOM 1485 C C . ILE A 1 190 ? 11.793 -0.507 -4.615 1.00 90.75 190 ILE A C 1
ATOM 1487 O O . ILE A 1 190 ? 12.486 0.209 -5.334 1.00 90.75 190 ILE A O 1
ATOM 1491 N N . TYR A 1 191 ? 10.550 -0.204 -4.258 1.00 89.88 191 TYR A N 1
ATOM 1492 C CA . TYR A 1 191 ? 9.834 0.939 -4.786 1.00 89.88 191 TYR A CA 1
ATOM 1493 C C . TYR A 1 191 ? 10.520 2.263 -4.414 1.00 89.88 191 TYR A C 1
ATOM 1495 O O . TYR A 1 191 ? 10.896 3.023 -5.303 1.00 89.88 191 TYR A O 1
ATOM 1503 N N . ALA A 1 192 ? 10.790 2.508 -3.126 1.00 87.06 192 ALA A N 1
ATOM 1504 C CA . ALA A 1 192 ? 11.479 3.717 -2.667 1.00 87.06 192 ALA A CA 1
ATOM 1505 C C . ALA A 1 192 ? 12.888 3.848 -3.260 1.00 87.06 192 ALA A C 1
ATOM 1507 O O . ALA A 1 192 ? 13.293 4.927 -3.690 1.00 87.06 192 ALA A O 1
ATOM 1508 N N . ARG A 1 193 ? 13.633 2.740 -3.363 1.00 88.12 193 ARG A N 1
ATOM 1509 C CA . ARG A 1 193 ? 14.946 2.723 -4.020 1.00 88.12 193 ARG A CA 1
ATOM 1510 C C . ARG A 1 193 ? 14.857 3.165 -5.481 1.00 88.12 193 ARG A C 1
ATOM 1512 O O . ARG A 1 193 ? 15.721 3.917 -5.924 1.00 88.12 193 ARG A O 1
ATOM 1519 N N . LYS A 1 194 ? 13.838 2.724 -6.225 1.00 88.38 194 LYS A N 1
ATOM 1520 C CA . LYS A 1 194 ? 13.650 3.098 -7.638 1.00 88.38 194 LYS A CA 1
ATOM 1521 C C . LYS A 1 194 ? 13.181 4.548 -7.781 1.00 88.38 194 LYS A C 1
ATOM 1523 O O . LYS A 1 194 ? 13.736 5.256 -8.615 1.00 88.38 194 LYS A O 1
ATOM 1528 N N . VAL A 1 195 ? 12.286 5.023 -6.909 1.00 86.19 195 VAL A N 1
ATOM 1529 C CA . VAL A 1 195 ? 11.913 6.450 -6.823 1.00 86.19 195 VAL A CA 1
ATOM 1530 C C . VAL A 1 195 ? 13.153 7.318 -6.606 1.00 86.19 195 VAL A C 1
ATOM 1532 O O . VAL A 1 195 ? 13.390 8.231 -7.385 1.00 86.19 195 VAL A O 1
ATOM 1535 N N . LYS A 1 196 ? 13.997 7.002 -5.616 1.00 84.31 196 LYS A N 1
ATOM 1536 C CA . LYS A 1 196 ? 15.224 7.770 -5.333 1.00 84.31 196 LYS A CA 1
ATOM 1537 C C . LYS A 1 196 ? 16.246 7.716 -6.466 1.00 84.31 196 LYS A C 1
ATOM 1539 O O . LYS A 1 196 ? 16.938 8.698 -6.705 1.00 84.31 196 LYS A O 1
ATOM 1544 N N . ALA A 1 197 ? 16.365 6.576 -7.143 1.00 85.06 197 ALA A N 1
ATOM 1545 C CA . ALA A 1 197 ? 17.297 6.427 -8.256 1.00 85.06 197 ALA A CA 1
ATOM 1546 C C . ALA A 1 197 ? 16.888 7.266 -9.477 1.00 85.06 197 ALA A C 1
ATOM 1548 O O . ALA A 1 197 ? 17.756 7.789 -10.170 1.00 85.06 197 ALA A O 1
ATOM 1549 N N . LEU A 1 198 ? 15.585 7.387 -9.739 1.00 81.12 198 LEU A N 1
ATOM 1550 C CA . LEU A 1 198 ? 15.054 8.122 -10.890 1.00 81.12 198 LEU A CA 1
ATOM 1551 C C . LEU A 1 198 ? 14.830 9.600 -10.602 1.00 81.12 198 LEU A C 1
ATOM 1553 O O . LEU A 1 198 ? 15.058 10.448 -11.459 1.00 81.12 198 LEU A O 1
ATOM 1557 N N . PHE A 1 199 ? 14.387 9.900 -9.388 1.00 82.12 199 PHE A N 1
ATOM 1558 C CA . PHE A 1 199 ? 14.008 11.227 -8.939 1.00 82.12 199 PHE A CA 1
ATOM 1559 C C . PHE A 1 199 ? 14.826 11.567 -7.692 1.00 82.12 199 PHE A C 1
ATOM 1561 O O . PHE A 1 199 ? 14.269 11.614 -6.599 1.00 82.12 199 PHE A O 1
ATOM 1568 N N . PRO A 1 200 ? 16.148 11.788 -7.802 1.00 82.25 200 PRO A N 1
ATOM 1569 C CA . PRO A 1 200 ? 16.994 12.039 -6.633 1.00 82.25 200 PRO A CA 1
ATOM 1570 C C . PRO A 1 200 ? 16.510 13.238 -5.808 1.00 82.25 200 PRO A C 1
ATOM 1572 O O . PRO A 1 200 ? 16.635 13.222 -4.587 1.00 82.25 200 PRO A O 1
ATOM 1575 N N . HIS A 1 201 ? 15.875 14.218 -6.458 1.00 83.88 201 HIS A N 1
ATOM 1576 C CA . HIS A 1 201 ? 15.267 15.382 -5.821 1.00 83.88 201 HIS A CA 1
ATOM 1577 C C . HIS A 1 201 ? 13.731 15.292 -5.735 1.00 83.88 201 HIS A C 1
ATOM 1579 O O . HIS A 1 201 ? 13.067 16.313 -5.833 1.00 83.88 201 HIS A O 1
ATOM 1585 N N . TRP A 1 202 ? 13.134 14.105 -5.552 1.00 81.69 202 TRP A N 1
ATOM 1586 C CA . TRP A 1 202 ? 11.668 13.879 -5.496 1.00 81.69 202 TRP A CA 1
ATOM 1587 C C . TRP A 1 202 ? 10.887 14.796 -4.531 1.00 81.69 202 TRP A C 1
ATOM 1589 O O . TRP A 1 202 ? 9.666 14.944 -4.654 1.00 81.69 202 TRP A O 1
ATOM 1599 N N . TYR A 1 203 ? 11.576 15.386 -3.556 1.00 80.00 203 TYR A N 1
ATOM 1600 C CA . TYR A 1 203 ? 11.051 16.350 -2.593 1.00 80.00 203 TYR A CA 1
ATOM 1601 C C . TYR A 1 203 ? 11.091 17.792 -3.120 1.00 80.00 203 TYR A C 1
ATOM 1603 O O . TYR A 1 203 ? 10.273 18.597 -2.705 1.00 80.00 203 TYR A O 1
ATOM 1611 N N . ALA A 1 204 ? 11.999 18.150 -4.027 1.00 79.12 204 ALA A N 1
ATOM 1612 C CA . ALA A 1 204 ? 12.197 19.525 -4.471 1.00 79.12 204 ALA A CA 1
ATOM 1613 C C . ALA A 1 204 ? 11.210 19.955 -5.570 1.00 79.12 204 ALA A C 1
ATOM 1615 O O . ALA A 1 204 ? 10.759 19.162 -6.396 1.00 79.12 204 ALA A O 1
ATOM 1616 N N . ALA A 1 205 ? 10.928 21.257 -5.620 1.00 78.00 205 ALA A N 1
ATOM 1617 C CA . ALA A 1 205 ? 10.301 21.868 -6.786 1.00 78.00 205 ALA A CA 1
ATOM 1618 C C . ALA A 1 205 ? 11.280 21.901 -7.970 1.00 78.00 205 ALA A C 1
ATOM 1620 O O . ALA A 1 205 ? 12.485 22.047 -7.761 1.00 78.00 205 ALA A O 1
ATOM 1621 N N . PHE A 1 206 ? 10.767 21.810 -9.201 1.00 77.62 206 PHE A N 1
ATOM 1622 C CA . PHE A 1 206 ? 11.574 21.756 -10.428 1.00 77.62 206 PHE A CA 1
ATOM 1623 C C . PHE A 1 206 ? 12.591 20.599 -10.445 1.00 77.62 206 PHE A C 1
ATOM 1625 O O . PHE A 1 206 ? 13.653 20.688 -11.064 1.00 77.62 206 PHE A O 1
ATOM 1632 N N . ALA A 1 207 ? 12.265 19.503 -9.757 1.00 78.94 207 ALA A N 1
ATOM 1633 C CA . ALA A 1 207 ? 13.056 18.281 -9.755 1.00 78.94 207 ALA A CA 1
ATOM 1634 C C . ALA A 1 207 ? 12.998 17.575 -11.112 1.00 78.94 207 ALA A C 1
ATOM 1636 O O . ALA A 1 207 ? 12.015 17.706 -11.844 1.00 78.94 207 ALA A O 1
ATOM 1637 N N . GLU A 1 208 ? 14.011 16.758 -11.409 1.00 73.75 208 GLU A N 1
ATOM 1638 C CA . GLU A 1 208 ? 14.186 16.066 -12.691 1.00 73.75 208 GLU A CA 1
ATOM 1639 C C . GLU A 1 208 ? 12.950 15.264 -13.101 1.00 73.75 208 GLU A C 1
ATOM 1641 O O . GLU A 1 208 ? 12.573 15.270 -14.268 1.00 73.75 208 GLU A O 1
ATOM 1646 N N . GLY A 1 209 ? 12.281 14.639 -12.127 1.00 69.75 209 GLY A N 1
ATOM 1647 C CA . GLY A 1 209 ? 11.067 13.851 -12.350 1.00 69.75 209 GLY A CA 1
ATOM 1648 C C . GLY A 1 209 ? 9.818 14.640 -12.710 1.00 69.75 209 GLY A C 1
ATOM 1649 O O . GLY A 1 209 ? 8.807 14.050 -13.066 1.00 69.75 209 GLY A O 1
ATOM 1650 N N . THR A 1 210 ? 9.875 15.961 -12.588 1.00 71.19 210 THR A N 1
ATOM 1651 C CA . THR A 1 210 ? 8.735 16.864 -12.789 1.00 71.19 210 THR A CA 1
ATOM 1652 C C . THR A 1 210 ? 9.000 17.876 -13.896 1.00 71.19 210 THR A C 1
ATOM 1654 O O . THR A 1 210 ? 8.121 18.677 -14.213 1.00 71.19 210 THR A O 1
ATOM 1657 N N . LEU A 1 211 ? 10.197 17.846 -14.497 1.00 69.19 211 LEU A N 1
ATOM 1658 C CA . LEU A 1 211 ? 10.556 18.721 -15.605 1.00 69.19 211 LEU A CA 1
ATOM 1659 C C . LEU A 1 211 ? 9.634 18.447 -16.795 1.00 69.19 211 LEU A C 1
ATOM 1661 O O . LEU A 1 211 ? 9.576 17.335 -17.313 1.00 69.19 211 LEU A O 1
ATOM 1665 N N . GLY A 1 212 ? 8.918 19.482 -17.230 1.00 66.88 212 GLY A N 1
ATOM 1666 C CA . GLY A 1 212 ? 7.946 19.387 -18.322 1.00 66.88 212 GLY A CA 1
ATOM 1667 C C . GLY A 1 212 ? 6.501 19.187 -17.859 1.00 66.88 212 GLY A C 1
ATOM 1668 O O . GLY A 1 212 ? 5.597 19.207 -18.693 1.00 66.88 212 GLY A O 1
ATOM 1669 N N . HIS A 1 213 ? 6.254 19.057 -16.551 1.00 68.31 213 HIS A N 1
ATOM 1670 C CA . HIS A 1 213 ? 4.913 19.245 -15.995 1.00 68.31 213 HIS A CA 1
ATOM 1671 C C . HIS A 1 213 ? 4.603 20.745 -15.932 1.00 68.31 213 HIS A C 1
ATOM 1673 O O . HIS A 1 213 ? 5.488 21.546 -15.644 1.00 68.31 213 HIS A O 1
ATOM 1679 N N . GLU A 1 214 ? 3.344 21.137 -16.141 1.00 67.94 214 GLU A N 1
ATOM 1680 C CA . GLU A 1 214 ? 2.934 22.553 -16.155 1.00 67.94 214 GLU A CA 1
ATOM 1681 C C . GLU A 1 214 ? 3.370 23.299 -14.884 1.00 67.94 214 GLU A C 1
ATOM 1683 O O . GLU A 1 214 ? 3.902 24.405 -14.949 1.00 67.94 214 GLU A O 1
ATOM 1688 N N . HIS A 1 215 ? 3.228 22.653 -13.726 1.00 69.25 215 HIS A N 1
ATOM 1689 C CA . HIS A 1 215 ? 3.632 23.216 -12.441 1.00 69.25 215 HIS A CA 1
ATOM 1690 C C . HIS A 1 215 ? 5.056 22.833 -12.008 1.00 69.25 215 HIS A C 1
ATOM 1692 O O . HIS A 1 215 ? 5.563 23.437 -11.071 1.00 69.25 215 HIS A O 1
ATOM 1698 N N . ASN A 1 216 ? 5.719 21.868 -12.662 1.00 70.81 216 ASN A N 1
ATOM 1699 C CA . ASN A 1 216 ? 7.030 21.324 -12.260 1.00 70.81 216 ASN A CA 1
ATOM 1700 C C . ASN A 1 216 ? 7.127 20.996 -10.751 1.00 70.81 216 ASN A C 1
ATOM 1702 O O . ASN A 1 216 ? 8.121 21.290 -10.086 1.00 70.81 216 ASN A O 1
ATOM 1706 N N . LEU A 1 217 ? 6.058 20.421 -10.196 1.00 71.94 217 LEU A N 1
ATOM 1707 C CA . LEU A 1 217 ? 5.995 19.955 -8.808 1.00 71.94 217 LEU A CA 1
ATOM 1708 C C . LEU A 1 217 ? 5.558 18.494 -8.806 1.00 71.94 217 LEU A C 1
ATOM 1710 O O . LEU A 1 217 ? 4.670 18.125 -9.573 1.00 71.94 217 LEU A O 1
ATOM 1714 N N . SER A 1 218 ? 6.129 17.684 -7.921 1.00 75.44 218 SER A N 1
ATOM 1715 C CA . SER A 1 218 ? 5.557 16.378 -7.594 1.00 75.44 218 SER A CA 1
ATOM 1716 C C . SER A 1 218 ? 4.212 16.604 -6.909 1.00 75.44 218 SER A C 1
ATOM 1718 O O . SER A 1 218 ? 4.036 17.614 -6.215 1.00 75.44 218 SER A O 1
ATOM 1720 N N . HIS A 1 219 ? 3.258 15.679 -7.047 1.00 77.25 219 HIS A N 1
ATOM 1721 C CA . HIS A 1 219 ? 2.062 15.777 -6.217 1.00 77.25 219 HIS A CA 1
ATOM 1722 C C . HIS A 1 219 ? 2.486 15.702 -4.741 1.00 77.25 219 HIS A C 1
ATOM 1724 O O . HIS A 1 219 ? 3.229 14.787 -4.372 1.00 77.25 219 HIS A O 1
ATOM 1730 N N . PRO A 1 220 ? 2.008 16.611 -3.867 1.00 78.19 220 PRO A N 1
ATOM 1731 C CA . PRO A 1 220 ? 2.423 16.633 -2.464 1.00 78.19 220 PRO A CA 1
ATOM 1732 C C . PRO A 1 220 ? 2.230 15.290 -1.753 1.00 78.19 220 PRO A C 1
ATOM 1734 O O . PRO A 1 220 ? 3.015 14.925 -0.882 1.00 78.19 220 PRO A O 1
ATOM 1737 N N . VAL A 1 221 ? 1.200 14.539 -2.155 1.00 79.69 221 VAL A N 1
ATOM 1738 C CA . VAL A 1 221 ? 0.899 13.204 -1.634 1.00 79.69 221 VAL A CA 1
ATOM 1739 C C . VAL A 1 221 ? 2.023 12.198 -1.915 1.00 79.69 221 VAL A C 1
ATOM 1741 O O . VAL A 1 221 ? 2.383 11.451 -1.011 1.00 79.69 221 VAL A O 1
ATOM 1744 N N . ASP A 1 222 ? 2.635 12.236 -3.100 1.00 82.56 222 ASP A N 1
ATOM 1745 C CA . ASP A 1 222 ? 3.681 11.294 -3.513 1.00 82.56 222 ASP A CA 1
ATOM 1746 C C . ASP A 1 222 ? 5.003 11.577 -2.789 1.00 82.56 222 ASP A C 1
ATOM 1748 O O . ASP A 1 222 ? 5.636 10.663 -2.250 1.00 82.56 222 ASP A O 1
ATOM 1752 N N . SER A 1 223 ? 5.394 12.854 -2.699 1.00 81.81 223 SER A N 1
ATOM 1753 C CA . SER A 1 223 ? 6.585 13.259 -1.944 1.00 81.81 223 SER A CA 1
ATOM 1754 C C . SER A 1 223 ? 6.412 12.966 -0.453 1.00 81.81 223 SER A C 1
ATOM 1756 O O . SER A 1 223 ? 7.287 12.365 0.168 1.00 81.81 223 SER A O 1
ATOM 1758 N N . TYR A 1 224 ? 5.259 13.311 0.130 1.00 82.06 224 TYR A N 1
ATOM 1759 C CA . TYR A 1 224 ? 4.991 13.040 1.542 1.00 82.06 224 TYR A CA 1
ATOM 1760 C C . TYR A 1 224 ? 5.025 11.540 1.857 1.00 82.06 224 TYR A C 1
ATOM 1762 O O . TYR A 1 224 ? 5.634 11.121 2.837 1.00 82.06 224 TYR A O 1
ATOM 1770 N N . GLN A 1 225 ? 4.425 10.703 1.016 1.00 83.81 225 GLN A N 1
ATOM 1771 C CA . GLN A 1 225 ? 4.391 9.260 1.252 1.00 83.81 225 GLN A CA 1
ATOM 1772 C C . GLN A 1 225 ? 5.746 8.594 1.041 1.00 83.81 225 GLN A C 1
ATOM 1774 O O . GLN A 1 225 ? 6.079 7.670 1.778 1.00 83.81 225 GLN A O 1
ATOM 1779 N N . THR A 1 226 ? 6.549 9.089 0.098 1.00 84.62 226 THR A N 1
ATOM 1780 C CA . THR A 1 226 ? 7.940 8.648 -0.071 1.00 84.62 226 THR A CA 1
ATOM 1781 C C . THR A 1 226 ? 8.766 8.992 1.167 1.00 84.62 226 THR A C 1
ATOM 1783 O O . THR A 1 226 ? 9.457 8.126 1.698 1.00 84.62 226 THR A O 1
ATOM 1786 N N . PHE A 1 227 ? 8.624 10.213 1.694 1.00 84.44 227 PHE A N 1
ATOM 1787 C CA . PHE A 1 227 ? 9.252 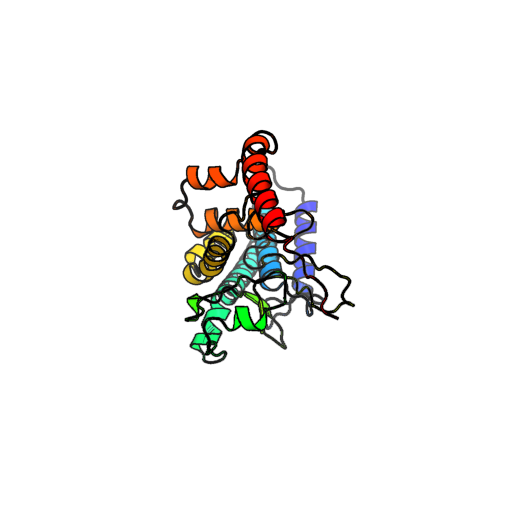10.623 2.951 1.00 84.44 227 PHE A CA 1
ATOM 1788 C C . PHE A 1 227 ? 8.860 9.705 4.118 1.00 84.44 227 PHE A C 1
ATOM 1790 O O . PHE A 1 227 ? 9.720 9.216 4.850 1.00 84.44 227 PHE A O 1
ATOM 1797 N N . LEU A 1 228 ? 7.561 9.442 4.282 1.00 82.56 228 LEU A N 1
ATOM 1798 C CA . LEU A 1 228 ? 7.057 8.573 5.343 1.00 82.56 228 LEU A CA 1
ATOM 1799 C C . LEU A 1 228 ? 7.543 7.129 5.193 1.00 82.56 228 LEU A C 1
ATOM 1801 O O . LEU A 1 228 ? 7.917 6.502 6.183 1.00 82.56 228 LEU A O 1
ATOM 1805 N N . ALA A 1 229 ? 7.556 6.601 3.969 1.00 85.12 229 ALA A N 1
ATOM 1806 C CA . ALA A 1 229 ? 8.065 5.268 3.686 1.00 85.12 229 ALA A CA 1
ATOM 1807 C C . ALA A 1 229 ? 9.552 5.160 4.045 1.00 85.12 229 ALA A C 1
ATOM 1809 O O . ALA A 1 229 ? 9.931 4.211 4.724 1.00 85.12 229 ALA A O 1
ATOM 1810 N N . GLU A 1 230 ? 10.375 6.148 3.685 1.00 83.19 230 GLU A N 1
ATOM 1811 C CA . GLU A 1 230 ? 11.783 6.198 4.096 1.00 83.19 230 GLU A CA 1
ATOM 1812 C C . GLU A 1 230 ? 11.922 6.240 5.620 1.00 83.19 230 GLU A C 1
ATOM 1814 O O . GLU A 1 230 ? 12.651 5.429 6.188 1.00 83.19 230 GLU A O 1
ATOM 1819 N N . ALA A 1 231 ? 11.186 7.124 6.296 1.00 81.62 231 ALA A N 1
ATOM 1820 C CA . ALA A 1 231 ? 11.261 7.265 7.747 1.00 81.62 231 ALA A CA 1
ATOM 1821 C C . ALA A 1 231 ? 10.818 5.995 8.495 1.00 81.62 231 ALA A C 1
ATOM 1823 O O . ALA A 1 231 ? 11.386 5.642 9.528 1.00 81.62 231 ALA A O 1
ATOM 1824 N N . TRP A 1 232 ? 9.792 5.298 8.003 1.00 83.38 232 TRP A N 1
ATOM 1825 C CA . TRP A 1 232 ? 9.176 4.191 8.736 1.00 83.38 232 TRP A CA 1
ATOM 1826 C C . TRP A 1 232 ? 9.659 2.804 8.309 1.00 83.38 232 TRP A C 1
ATOM 1828 O O . TRP A 1 232 ? 9.763 1.931 9.170 1.00 83.38 232 TRP A O 1
ATOM 1838 N N . LEU A 1 233 ? 9.981 2.575 7.029 1.00 80.62 233 LEU A N 1
ATOM 1839 C CA . LEU A 1 233 ? 10.519 1.285 6.567 1.00 80.62 233 LEU A CA 1
ATOM 1840 C C . LEU A 1 233 ? 11.965 1.091 7.025 1.00 80.62 233 LEU A C 1
ATOM 1842 O O . LEU A 1 233 ? 12.326 0.003 7.481 1.00 80.62 233 LEU A O 1
ATOM 1846 N N . ASN A 1 234 ? 12.767 2.156 6.973 1.00 73.50 234 ASN A N 1
ATOM 1847 C CA . ASN A 1 234 ? 14.151 2.132 7.443 1.00 73.50 234 ASN A CA 1
ATOM 1848 C C . ASN A 1 234 ? 14.262 2.415 8.954 1.00 73.50 234 ASN A C 1
ATOM 1850 O O . ASN A 1 234 ? 15.312 2.175 9.554 1.00 73.50 234 ASN A O 1
ATOM 1854 N N . GLY A 1 235 ? 13.175 2.865 9.590 1.00 66.50 235 GLY A N 1
ATOM 1855 C CA . GLY A 1 235 ? 13.104 3.138 11.024 1.00 66.50 235 GLY A CA 1
ATOM 1856 C C . GLY A 1 235 ? 14.165 4.145 11.482 1.00 66.50 235 GLY A C 1
ATOM 1857 O O . GLY A 1 235 ? 14.444 5.130 10.807 1.00 66.50 235 GLY A O 1
ATOM 1858 N N . ASN A 1 236 ? 14.809 3.857 12.619 1.00 53.12 236 ASN A N 1
ATOM 1859 C CA . ASN A 1 236 ? 15.859 4.699 13.217 1.00 53.12 236 ASN A CA 1
ATOM 1860 C C . ASN A 1 236 ? 17.167 4.763 12.400 1.00 53.12 236 ASN A C 1
ATOM 1862 O O . ASN A 1 236 ? 18.113 5.417 12.834 1.00 53.12 236 ASN A O 1
ATOM 1866 N N . ALA A 1 237 ? 17.266 4.043 11.277 1.00 56.66 237 ALA A N 1
ATOM 1867 C CA . ALA A 1 237 ? 18.460 4.058 10.435 1.00 56.66 237 ALA A CA 1
ATOM 1868 C C . ALA A 1 237 ? 18.556 5.319 9.564 1.00 56.66 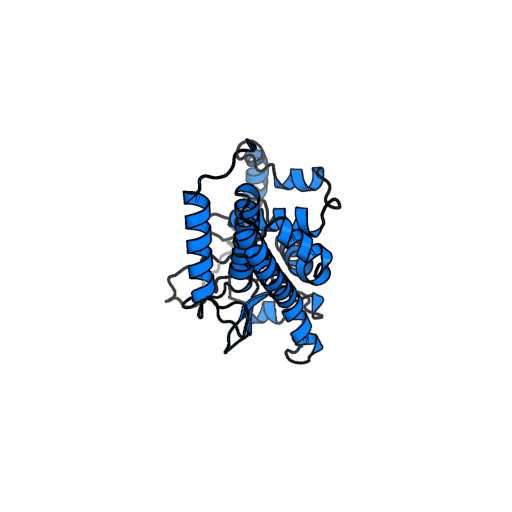237 ALA A C 1
ATOM 1870 O O . ALA A 1 237 ? 19.641 5.623 9.074 1.00 56.66 237 ALA A O 1
ATOM 1871 N N . VAL A 1 238 ? 17.455 6.057 9.382 1.00 60.72 238 VAL A N 1
ATOM 1872 C CA . VAL A 1 238 ? 17.502 7.373 8.738 1.00 60.72 238 VAL A CA 1
ATOM 1873 C C . VAL A 1 238 ? 17.806 8.407 9.810 1.00 60.72 238 VAL A C 1
ATOM 1875 O O . VAL A 1 238 ? 17.044 8.563 10.767 1.00 60.72 238 VAL A O 1
ATOM 1878 N N . ASN A 1 239 ? 18.939 9.096 9.683 1.00 61.56 239 ASN A N 1
ATOM 1879 C CA . ASN A 1 239 ? 19.301 10.151 10.618 1.00 61.56 239 ASN A CA 1
ATOM 1880 C C . ASN A 1 239 ? 18.212 11.237 10.589 1.00 61.56 239 ASN A C 1
ATOM 1882 O O . ASN A 1 239 ? 17.739 11.621 9.520 1.00 61.56 239 ASN A O 1
ATOM 1886 N N . ALA A 1 240 ? 17.829 11.770 11.751 1.00 64.25 240 ALA A N 1
ATOM 1887 C CA . ALA A 1 240 ? 16.903 12.899 11.824 1.00 64.25 240 ALA A CA 1
ATOM 1888 C C . ALA A 1 240 ? 17.386 14.092 10.976 1.00 64.25 240 ALA A C 1
ATOM 1890 O O . ALA A 1 240 ? 16.563 14.796 10.399 1.00 64.25 240 ALA A O 1
ATOM 1891 N N . ASN A 1 241 ? 18.704 14.269 10.834 1.00 64.38 241 ASN A N 1
ATOM 1892 C CA . ASN A 1 241 ? 19.298 15.270 9.948 1.00 64.38 241 ASN A CA 1
ATOM 1893 C C . ASN A 1 241 ? 19.075 14.957 8.457 1.00 64.38 241 ASN A C 1
ATOM 1895 O O . ASN A 1 241 ? 18.853 15.880 7.676 1.00 64.38 241 ASN A O 1
ATOM 1899 N N . ASP A 1 242 ? 19.070 13.678 8.070 1.00 65.50 242 ASP A N 1
ATOM 1900 C CA . ASP A 1 242 ? 18.787 13.251 6.693 1.00 65.50 242 ASP A CA 1
ATOM 1901 C C . ASP A 1 242 ? 17.301 13.444 6.360 1.00 65.50 242 ASP A C 1
ATOM 1903 O O . ASP A 1 242 ? 16.956 13.781 5.232 1.00 65.50 242 ASP A O 1
ATOM 1907 N N . LEU A 1 243 ? 16.409 13.285 7.347 1.00 66.31 243 LEU A N 1
ATOM 1908 C CA . LEU A 1 243 ? 14.982 13.585 7.192 1.00 66.31 243 LEU A CA 1
ATOM 1909 C C . LEU A 1 243 ? 14.689 15.092 7.216 1.00 66.31 243 LEU A C 1
ATOM 1911 O O . LEU A 1 243 ? 13.814 15.553 6.486 1.00 66.31 243 LEU A O 1
ATOM 1915 N N . ALA A 1 244 ? 15.417 15.870 8.023 1.00 64.75 244 ALA A N 1
ATOM 1916 C CA . ALA A 1 244 ? 15.265 17.324 8.098 1.00 64.75 244 ALA A CA 1
ATOM 1917 C C . ALA A 1 244 ? 15.547 18.000 6.749 1.00 64.75 244 ALA A C 1
ATOM 1919 O O . ALA A 1 244 ? 14.868 18.963 6.393 1.00 64.75 244 ALA A O 1
ATOM 1920 N N . TYR A 1 245 ? 16.472 17.438 5.966 1.00 62.78 245 TYR A N 1
ATOM 1921 C CA . TYR A 1 245 ? 16.747 17.86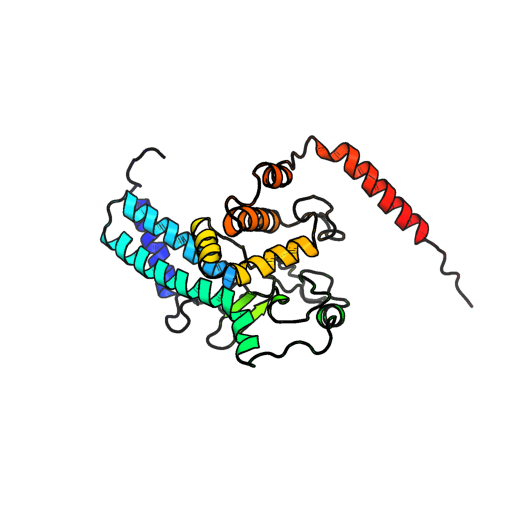0 4.595 1.00 62.78 245 TYR A CA 1
ATOM 1922 C C . TYR A 1 245 ? 15.502 17.825 3.684 1.00 62.78 245 TYR A C 1
ATOM 1924 O O . TYR A 1 245 ? 15.371 18.663 2.796 1.00 62.78 245 TYR A O 1
ATOM 1932 N N . TYR A 1 246 ? 14.554 16.914 3.938 1.00 63.84 246 TYR A N 1
ATOM 1933 C CA . TYR A 1 246 ? 13.295 16.811 3.189 1.00 63.84 246 TYR A CA 1
ATOM 1934 C C . TYR A 1 246 ? 12.154 17.662 3.771 1.00 63.84 246 TYR A C 1
ATOM 1936 O O . TYR A 1 246 ? 11.177 17.931 3.074 1.00 63.84 246 TYR A O 1
ATOM 1944 N N . ALA A 1 247 ? 12.244 18.065 5.042 1.00 60.16 247 ALA A N 1
ATOM 1945 C CA . ALA A 1 247 ? 11.195 18.816 5.735 1.00 60.16 247 ALA A CA 1
ATOM 1946 C C . ALA A 1 247 ? 11.261 20.332 5.468 1.00 60.16 247 ALA A C 1
ATOM 1948 O O . ALA A 1 247 ? 10.242 21.016 5.569 1.00 60.16 247 ALA A O 1
ATOM 1949 N N . ASP A 1 248 ? 12.438 20.860 5.116 1.00 48.22 248 ASP A N 1
ATOM 1950 C CA . ASP A 1 248 ? 12.677 22.300 4.965 1.00 48.22 248 ASP A CA 1
ATOM 1951 C C . ASP A 1 248 ? 12.538 22.789 3.515 1.00 48.22 248 ASP A C 1
ATOM 1953 O O . ASP A 1 248 ? 13.440 23.380 2.922 1.00 48.22 248 ASP A O 1
ATOM 1957 N N . ILE A 1 249 ? 11.353 22.586 2.937 1.00 53.34 249 ILE A N 1
ATOM 1958 C CA . ILE A 1 249 ? 10.894 23.400 1.803 1.00 53.34 249 ILE A CA 1
ATOM 1959 C C . ILE A 1 249 ? 10.112 24.570 2.388 1.00 53.34 249 ILE A C 1
ATOM 1961 O O . ILE A 1 249 ? 8.912 24.741 2.171 1.00 53.34 249 ILE A O 1
ATOM 1965 N N . SER A 1 250 ? 10.783 25.396 3.189 1.00 42.34 250 SER A N 1
ATOM 1966 C CA . SER A 1 250 ? 10.249 26.713 3.487 1.00 42.34 250 SER A CA 1
ATOM 1967 C C . SER A 1 250 ? 10.224 27.506 2.174 1.00 42.34 250 SER A C 1
ATOM 1969 O O . SER A 1 250 ? 11.251 27.892 1.612 1.00 42.34 250 SER A O 1
ATOM 1971 N N . LEU A 1 251 ? 9.013 27.769 1.670 1.00 43.84 251 LEU A N 1
ATOM 1972 C CA . LEU A 1 251 ? 8.730 28.590 0.480 1.00 43.84 251 LEU A CA 1
ATOM 1973 C C . LEU A 1 251 ? 9.397 29.988 0.509 1.00 43.84 251 LEU A C 1
ATOM 1975 O O . LEU A 1 251 ? 9.373 30.695 -0.492 1.00 43.84 251 LEU A O 1
ATOM 1979 N N . ALA A 1 252 ? 10.013 30.393 1.624 1.00 38.22 252 ALA A N 1
ATOM 1980 C CA . ALA A 1 252 ? 10.604 31.710 1.829 1.00 38.22 252 ALA A CA 1
ATOM 1981 C C . ALA A 1 252 ? 12.144 31.777 1.694 1.00 38.22 252 ALA A C 1
ATOM 1983 O O . ALA A 1 252 ? 12.663 32.864 1.449 1.00 38.22 252 ALA A O 1
ATOM 1984 N N . GLY A 1 253 ? 12.888 30.671 1.844 1.00 43.38 253 GLY A N 1
ATOM 1985 C CA . GLY A 1 253 ? 14.357 30.726 1.997 1.00 43.38 253 GLY A CA 1
ATOM 1986 C C . GLY A 1 253 ? 15.185 30.273 0.788 1.00 43.38 253 GLY A C 1
ATOM 1987 O O . GLY A 1 253 ? 16.225 30.857 0.489 1.00 43.38 253 GLY A O 1
ATOM 1988 N N . VAL A 1 254 ? 14.724 29.247 0.066 1.00 48.69 254 VAL A N 1
ATOM 1989 C CA . VAL A 1 254 ? 15.553 28.500 -0.911 1.00 48.69 254 VAL A CA 1
ATOM 1990 C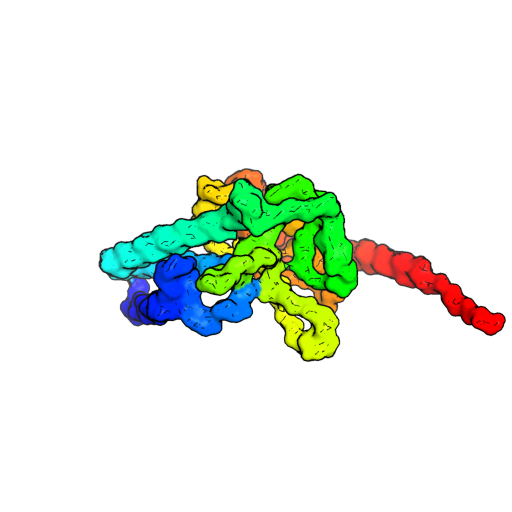 C . VAL A 1 254 ? 15.397 29.006 -2.356 1.00 48.69 254 VAL A C 1
ATOM 1992 O O . VAL A 1 254 ? 16.226 28.734 -3.226 1.00 48.69 254 VAL A O 1
ATOM 1995 N N . TRP A 1 255 ? 14.375 29.818 -2.628 1.00 39.34 255 TRP A N 1
ATOM 1996 C CA . TRP A 1 255 ? 13.996 30.198 -3.993 1.00 39.34 255 TRP A CA 1
ATOM 1997 C C . TRP A 1 255 ? 14.907 31.231 -4.671 1.00 39.34 255 TRP A C 1
ATOM 1999 O O . TRP A 1 255 ? 14.892 31.328 -5.894 1.00 39.34 255 TRP A O 1
ATOM 2009 N N . ARG A 1 256 ? 15.741 31.988 -3.944 1.00 40.25 256 ARG A N 1
ATOM 2010 C CA . ARG A 1 256 ? 16.611 32.999 -4.582 1.00 40.25 256 ARG A CA 1
ATOM 2011 C C . ARG A 1 256 ? 17.832 32.413 -5.314 1.00 40.25 256 ARG A C 1
ATOM 2013 O O . ARG A 1 256 ? 18.070 32.833 -6.443 1.00 40.25 256 ARG A O 1
ATOM 2020 N N . PRO A 1 257 ? 18.606 31.465 -4.754 1.00 45.31 257 PRO A N 1
ATOM 2021 C CA . PRO A 1 257 ? 19.818 30.982 -5.428 1.00 45.31 257 PRO A CA 1
ATOM 2022 C C . PRO A 1 257 ? 19.550 29.894 -6.482 1.00 45.31 257 PRO A C 1
ATOM 2024 O O . PRO A 1 257 ? 20.192 29.886 -7.533 1.00 45.31 257 PRO A O 1
ATOM 2027 N N . VAL A 1 258 ? 18.591 28.990 -6.234 1.00 45.34 258 VAL A N 1
ATOM 2028 C CA . VAL A 1 258 ? 18.343 27.813 -7.094 1.00 45.34 258 VAL A CA 1
ATOM 2029 C C . VAL A 1 258 ? 17.661 28.200 -8.410 1.00 45.34 258 VAL A C 1
ATOM 2031 O O . VAL A 1 258 ? 18.079 27.725 -9.467 1.00 45.34 258 VAL A O 1
ATOM 2034 N N . LEU A 1 259 ? 16.707 29.143 -8.383 1.00 40.97 259 LEU A N 1
ATOM 2035 C CA . LEU A 1 259 ? 16.096 29.677 -9.607 1.00 40.97 259 LEU A CA 1
ATOM 2036 C C . LEU A 1 259 ? 17.120 30.388 -10.496 1.00 40.97 259 LEU A C 1
ATOM 2038 O O . LEU A 1 259 ? 17.082 30.215 -11.709 1.00 40.97 259 LEU A O 1
ATOM 2042 N N . HIS A 1 260 ? 18.078 31.129 -9.929 1.00 44.81 260 HIS A N 1
ATOM 2043 C CA . HIS A 1 260 ? 19.124 31.781 -10.723 1.00 44.81 260 HIS A CA 1
ATOM 2044 C C . HIS A 1 260 ? 20.080 30.774 -11.386 1.00 44.81 260 HIS A C 1
ATOM 2046 O O . HIS A 1 260 ? 20.473 30.970 -12.537 1.00 44.81 260 HIS A O 1
ATOM 2052 N N . ALA A 1 261 ? 20.421 29.678 -10.700 1.00 43.91 261 ALA A N 1
ATOM 2053 C CA . ALA A 1 261 ? 21.313 28.649 -11.233 1.00 43.91 261 ALA A CA 1
ATOM 2054 C C . ALA A 1 261 ? 20.639 27.752 -12.290 1.00 43.91 261 ALA A C 1
ATOM 2056 O O . ALA A 1 261 ? 21.258 27.428 -13.307 1.00 43.91 261 ALA A O 1
ATOM 2057 N N . GLN A 1 262 ? 19.372 27.372 -12.089 1.00 40.25 262 GLN A N 1
ATOM 2058 C CA . GLN A 1 262 ? 18.628 26.549 -13.048 1.00 40.25 262 GLN A CA 1
ATOM 2059 C C . GLN A 1 262 ? 18.089 27.364 -14.235 1.00 40.25 262 GLN A C 1
ATOM 2061 O O . GLN A 1 262 ? 18.205 26.898 -15.368 1.00 40.25 262 GLN A O 1
ATOM 2066 N N . ALA A 1 263 ? 17.620 28.605 -14.037 1.00 41.19 263 ALA A N 1
ATOM 2067 C CA . ALA A 1 263 ? 17.227 29.483 -15.148 1.00 41.19 263 ALA A CA 1
ATOM 2068 C C . ALA A 1 263 ? 18.424 29.847 -16.044 1.00 41.19 263 ALA A C 1
ATOM 2070 O O . ALA A 1 263 ? 18.283 29.903 -17.265 1.00 41.19 263 ALA A O 1
ATOM 2071 N N . GLY A 1 264 ? 19.624 30.007 -15.470 1.00 40.34 264 GLY A N 1
ATOM 2072 C CA . GLY A 1 264 ? 20.858 30.198 -16.240 1.00 40.34 264 GLY A CA 1
ATOM 2073 C C . GLY A 1 264 ? 21.223 28.995 -17.122 1.00 40.34 264 GLY A C 1
ATOM 2074 O O . GLY A 1 264 ? 21.707 29.175 -18.238 1.00 40.34 264 GLY A O 1
ATOM 2075 N N . ARG A 1 265 ? 20.939 27.765 -16.668 1.00 41.94 265 ARG A N 1
ATOM 2076 C CA . ARG A 1 265 ? 21.184 26.528 -17.436 1.00 41.94 265 ARG A CA 1
ATOM 2077 C C . ARG A 1 265 ? 20.095 26.235 -18.469 1.00 41.94 265 ARG A C 1
ATOM 2079 O O . ARG A 1 265 ? 20.422 25.823 -19.579 1.00 41.94 265 ARG A O 1
ATOM 2086 N N . ALA A 1 266 ? 18.830 26.501 -18.147 1.00 35.44 266 ALA A N 1
ATOM 2087 C CA . ALA A 1 266 ? 17.723 26.381 -19.094 1.00 35.44 266 ALA A CA 1
ATOM 2088 C C . ALA A 1 266 ? 17.870 27.383 -20.254 1.00 35.44 266 ALA A C 1
ATOM 2090 O O . ALA A 1 266 ? 17.708 27.006 -21.409 1.00 35.44 266 ALA A O 1
ATOM 2091 N N . CYS A 1 267 ? 18.294 28.623 -19.975 1.00 34.19 267 CYS A N 1
ATOM 2092 C CA . CYS A 1 267 ? 18.546 29.632 -21.010 1.00 34.19 267 CYS A CA 1
ATOM 2093 C C . CYS A 1 267 ? 19.726 29.251 -21.933 1.00 34.19 267 CYS A C 1
ATOM 2095 O O . CYS A 1 267 ? 19.677 29.494 -23.138 1.00 34.19 267 CYS A O 1
ATOM 2097 N N . ALA A 1 268 ? 20.755 28.573 -21.409 1.00 36.12 268 ALA A N 1
ATOM 2098 C CA . ALA A 1 268 ? 21.875 28.074 -22.213 1.00 36.12 268 ALA A CA 1
ATOM 2099 C C . ALA A 1 268 ? 21.475 26.928 -23.169 1.00 36.12 268 ALA A C 1
ATOM 2101 O O . ALA A 1 268 ? 21.996 26.846 -24.283 1.00 36.12 268 ALA A O 1
ATOM 2102 N N . LEU A 1 269 ? 20.518 26.079 -22.777 1.00 35.09 269 LEU A N 1
ATOM 2103 C CA . LEU A 1 269 ? 19.993 24.998 -23.622 1.00 35.09 269 LEU A CA 1
ATOM 2104 C C . LEU A 1 269 ? 19.054 25.514 -24.727 1.00 35.09 269 LEU A C 1
ATOM 2106 O O . LEU A 1 269 ? 19.093 24.998 -25.844 1.00 35.09 269 LEU A O 1
ATOM 2110 N N . THR A 1 270 ? 18.290 26.583 -24.481 1.00 34.41 270 THR A N 1
ATOM 2111 C CA . THR A 1 270 ? 17.435 27.203 -25.512 1.00 34.41 270 THR A CA 1
ATOM 2112 C C . THR A 1 270 ? 18.247 27.939 -26.586 1.00 34.41 270 THR A C 1
ATOM 2114 O O . THR A 1 270 ? 17.863 27.948 -27.755 1.00 34.41 270 THR A O 1
ATOM 2117 N N . VAL A 1 271 ? 19.408 28.508 -26.232 1.00 37.56 271 VAL A N 1
ATOM 2118 C CA . VAL A 1 271 ? 20.306 29.173 -27.199 1.00 37.56 271 VAL A CA 1
ATOM 2119 C C . VAL A 1 271 ? 21.084 28.157 -28.052 1.00 37.56 271 VAL A C 1
ATOM 2121 O O . VAL A 1 271 ? 21.351 28.427 -29.221 1.00 37.56 271 VAL A O 1
ATOM 2124 N N . ALA A 1 272 ? 21.373 26.959 -27.530 1.00 36.59 272 ALA A N 1
ATOM 2125 C CA . ALA A 1 272 ? 22.032 25.889 -28.288 1.00 36.59 272 ALA A CA 1
ATOM 2126 C C . ALA A 1 272 ? 21.090 25.130 -29.253 1.00 36.59 272 ALA A C 1
ATOM 2128 O O . ALA A 1 272 ? 21.556 24.546 -30.229 1.00 36.59 272 ALA A O 1
ATOM 2129 N N . GLY A 1 273 ? 19.771 25.157 -29.017 1.00 33.97 273 GLY A N 1
ATOM 2130 C CA . GLY A 1 273 ? 18.767 24.471 -29.845 1.00 33.97 273 GLY A CA 1
ATOM 2131 C C . GLY A 1 273 ? 18.234 25.268 -31.044 1.00 33.97 273 GLY A C 1
ATOM 2132 O O . GLY A 1 273 ? 17.575 24.697 -31.910 1.00 33.97 273 GLY A O 1
ATOM 2133 N N . CYS A 1 274 ? 18.530 26.569 -31.148 1.00 33.12 274 CYS A N 1
ATOM 2134 C CA . CYS A 1 274 ? 18.015 27.440 -32.216 1.00 33.12 274 CYS A CA 1
ATOM 2135 C C . CYS A 1 274 ? 18.967 27.523 -33.432 1.00 33.12 274 CYS A C 1
ATOM 2137 O O . CYS A 1 274 ? 19.214 28.584 -34.010 1.00 33.12 274 CYS A O 1
ATOM 2139 N N . GLY A 1 275 ? 19.535 26.379 -33.823 1.00 35.28 275 GLY A N 1
ATOM 2140 C CA . GLY A 1 275 ? 20.307 26.210 -35.053 1.00 35.28 275 GLY A CA 1
ATOM 2141 C C . GLY A 1 275 ? 19.383 25.995 -36.254 1.00 35.28 275 GLY A C 1
ATOM 2142 O O . GLY A 1 275 ? 18.912 24.889 -36.493 1.00 35.28 275 GLY A O 1
ATOM 2143 N N . ARG A 1 276 ? 19.122 27.080 -36.991 1.00 36.88 276 ARG A N 1
ATOM 2144 C CA . ARG A 1 276 ? 18.429 27.178 -38.293 1.00 36.88 276 ARG A CA 1
ATOM 2145 C C . ARG A 1 276 ? 18.337 25.863 -39.097 1.00 36.88 276 ARG A C 1
ATOM 2147 O O . ARG A 1 276 ? 19.318 25.432 -39.699 1.00 36.88 276 ARG A O 1
ATOM 2154 N N . ARG A 1 277 ? 17.117 25.337 -39.277 1.00 41.03 277 ARG A N 1
ATOM 2155 C CA . ARG A 1 277 ? 16.761 24.599 -40.503 1.00 41.03 277 ARG A CA 1
ATOM 2156 C C . ARG A 1 277 ? 16.657 25.615 -41.641 1.00 41.03 277 ARG A C 1
ATOM 2158 O O . ARG A 1 277 ? 15.669 26.333 -41.745 1.00 41.03 277 ARG A O 1
ATOM 2165 N N . ALA A 1 278 ? 17.700 25.705 -42.461 1.00 38.53 278 ALA A N 1
ATOM 2166 C CA . ALA A 1 278 ? 17.625 26.379 -43.749 1.00 38.53 278 ALA A CA 1
ATOM 2167 C C . ALA A 1 278 ? 16.948 25.443 -44.762 1.00 38.53 278 ALA A C 1
ATOM 2169 O O . ALA A 1 278 ? 17.392 24.311 -44.965 1.00 38.53 278 ALA A O 1
ATOM 2170 N N . ASN A 1 279 ? 15.863 25.931 -45.362 1.00 39.38 279 ASN A N 1
ATOM 2171 C CA . ASN A 1 279 ? 15.137 25.302 -46.461 1.00 39.38 279 ASN A CA 1
ATOM 2172 C C . ASN A 1 279 ? 16.077 24.988 -47.635 1.00 39.38 279 ASN A C 1
ATOM 2174 O O . ASN A 1 279 ? 16.824 25.861 -48.078 1.00 39.38 279 ASN A O 1
ATOM 2178 N N . ARG A 1 280 ? 15.992 23.764 -48.165 1.00 38.38 280 ARG A N 1
ATOM 2179 C CA . ARG A 1 280 ? 16.459 23.432 -49.515 1.00 38.38 280 ARG A CA 1
ATOM 2180 C C . ARG A 1 280 ? 15.244 23.401 -50.442 1.00 38.38 280 ARG A C 1
ATOM 2182 O O . ARG A 1 280 ? 14.346 22.589 -50.226 1.00 38.38 280 ARG A O 1
ATOM 2189 N N . HIS A 1 281 ? 15.243 24.303 -51.418 1.00 48.69 281 HIS A N 1
ATOM 2190 C CA . HIS A 1 281 ? 14.664 24.072 -52.739 1.00 48.69 281 HIS A CA 1
ATOM 2191 C C . HIS A 1 281 ? 15.768 23.528 -53.644 1.00 48.69 281 HIS A C 1
ATOM 2193 O O . HIS A 1 281 ? 16.939 23.916 -53.410 1.00 48.69 281 HIS A O 1
#

Foldseek 3Di:
DPLAQDPPVVLVVLVVVVVQQVVQADPPQLFGGPPCQPFQQRLQVLLVQLVSLVVQLVNCVSNVPPVSNVVSVVNNVSSLVNNLCQLCVLVVCDVVVVDDQPPDQQVVVVVCVVVDDDALGGNGRPDSLQDLWTFRHRDVVDTDTDQWRDRPDPPPPCPDPPQTAGNLQNNHDLVNLQSCLVRPLSSSVSNLVSCCVQFVPLLDALTPNQPPPPRSHDDPRRLVSSLVSCCRSCPPVQPPVNSVVSVPPPVPPPPPPPCVVVVVVVVVVVVVPPDDPDDDD

Radius of gyration: 22.34 Å; chains: 1; bounding box: 44×52×81 Å

pLDDT: mean 76.41, std 18.63, range [33.12, 97.69]